Protein AF-A0A7X5SAZ3-F1 (afdb_monomer_lite)

Secondary structure (DSSP, 8-state):
--HHHHHHHHHHSPPPPHHHHHHHHHHHHHHHH-EEB-HHHHHHHHHHHHHHHHHHHHHHHHHTTTS---TT-HHHHHHHHHHTT---S---HHHHHHHHT-TTS-HHHHHHHHHHHHHTT---HHHHHHHH-BTTEE-S--BTT-STTS--B---GGG--GGGPPPPPTT--HHHHHHHHHHHHHT-HHHHT-TTT--HHHHHHHHGGGGB---STT--------TTHHHHHHHHHHT-HHHHHHHHTT--HHHHHHHHHHT--GGG--HHHHHHHHHHHHHHTTT--HHHHHHHHHHTTPPPPHHHHHHHHHHHHHH-HHHHHHHHTT-

Structure (mmCIF, N/CA/C/O backbone):
data_AF-A0A7X5SAZ3-F1
#
_entry.id   AF-A0A7X5SAZ3-F1
#
loop_
_atom_site.group_PDB
_atom_site.id
_atom_site.type_symbol
_atom_site.label_atom_id
_atom_site.label_alt_id
_atom_site.label_comp_id
_atom_site.label_asym_id
_atom_site.label_entity_id
_atom_site.label_seq_id
_atom_site.pdbx_PDB_ins_code
_atom_site.Cartn_x
_atom_site.Cartn_y
_atom_site.Cartn_z
_atom_site.occupancy
_atom_site.B_iso_or_equiv
_atom_site.auth_seq_id
_atom_site.auth_comp_id
_atom_site.auth_asym_id
_atom_site.auth_atom_id
_atom_site.pdbx_PDB_model_num
ATOM 1 N N . LEU A 1 1 ? -24.878 5.738 -31.707 1.00 66.31 1 LEU A N 1
ATOM 2 C CA . LEU A 1 1 ? -23.530 5.978 -32.263 1.00 66.31 1 LEU A CA 1
ATOM 3 C C . LEU A 1 1 ? -23.671 5.958 -33.772 1.00 66.31 1 LEU A C 1
ATOM 5 O O . LEU A 1 1 ? -24.221 4.996 -34.291 1.00 66.31 1 LEU A O 1
ATOM 9 N N . ASP A 1 2 ? -23.313 7.055 -34.430 1.00 89.56 2 ASP A N 1
ATOM 10 C CA . ASP A 1 2 ? -23.405 7.207 -35.883 1.00 89.56 2 ASP A CA 1
ATOM 11 C C . ASP A 1 2 ? -22.317 6.353 -36.560 1.00 89.56 2 ASP A C 1
ATOM 13 O O . ASP A 1 2 ? -21.147 6.410 -36.175 1.00 89.56 2 ASP A O 1
ATOM 17 N N . THR A 1 3 ? -22.714 5.512 -37.516 1.00 89.75 3 THR A N 1
ATOM 18 C CA . THR A 1 3 ? -21.804 4.566 -38.182 1.00 89.75 3 THR A CA 1
ATOM 19 C C . THR A 1 3 ? -20.789 5.299 -39.056 1.00 89.75 3 THR A C 1
ATOM 21 O O . THR A 1 3 ? -19.621 4.908 -39.082 1.00 89.75 3 THR A O 1
ATOM 24 N N . ASP A 1 4 ? -21.190 6.405 -39.685 1.00 91.38 4 ASP A N 1
ATOM 25 C CA . ASP A 1 4 ? -20.306 7.202 -40.536 1.00 91.38 4 ASP A CA 1
ATOM 26 C C . ASP A 1 4 ? -19.210 7.872 -39.697 1.00 91.38 4 ASP A C 1
ATOM 28 O O . ASP A 1 4 ? -18.040 7.901 -40.085 1.00 91.38 4 ASP A O 1
ATOM 32 N N . VAL A 1 5 ? -19.560 8.310 -38.481 1.00 90.31 5 VAL A N 1
ATOM 33 C CA . VAL A 1 5 ? -18.604 8.856 -37.505 1.00 90.31 5 VAL A CA 1
ATOM 34 C C . VAL A 1 5 ? -17.599 7.794 -37.051 1.00 90.31 5 VAL A C 1
ATOM 36 O O . VAL A 1 5 ? -16.412 8.093 -36.944 1.00 90.31 5 VAL A O 1
ATOM 39 N N . MET A 1 6 ? -18.030 6.550 -36.821 1.00 88.94 6 MET A N 1
ATOM 40 C CA . MET A 1 6 ? -17.127 5.457 -36.427 1.00 88.94 6 MET A CA 1
ATOM 41 C C . MET A 1 6 ? -16.135 5.085 -37.538 1.00 88.94 6 MET A C 1
ATOM 43 O O . MET A 1 6 ? -14.962 4.847 -37.252 1.00 88.94 6 MET A O 1
ATOM 47 N N . ILE A 1 7 ? -16.580 5.066 -38.799 1.00 88.38 7 ILE A N 1
ATOM 48 C CA . ILE A 1 7 ? -15.716 4.798 -39.961 1.00 88.38 7 ILE A CA 1
ATOM 49 C C . ILE A 1 7 ? -14.705 5.935 -40.153 1.00 88.38 7 ILE A C 1
ATOM 51 O O . ILE A 1 7 ? -13.517 5.676 -40.353 1.00 88.38 7 ILE A O 1
ATOM 55 N N . ALA A 1 8 ? -15.157 7.188 -40.051 1.00 89.44 8 ALA A N 1
ATOM 56 C CA . ALA A 1 8 ? -14.282 8.353 -40.139 1.00 89.44 8 ALA A CA 1
ATOM 57 C C . ALA A 1 8 ?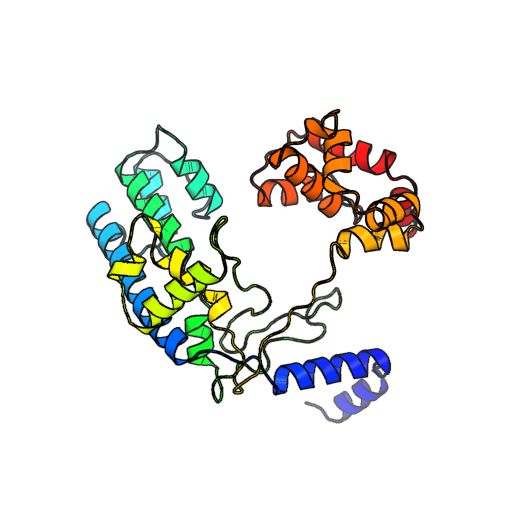 -13.236 8.369 -39.011 1.00 89.44 8 ALA A C 1
ATOM 59 O O . ALA A 1 8 ? -12.063 8.631 -39.271 1.00 89.44 8 ALA A O 1
ATOM 60 N N . LEU A 1 9 ? -13.637 8.031 -37.779 1.00 86.81 9 LEU A N 1
ATOM 61 C CA . LEU A 1 9 ? -12.724 7.887 -36.642 1.00 86.81 9 LEU A CA 1
ATOM 62 C C . LEU A 1 9 ? -11.689 6.788 -36.886 1.00 86.81 9 LEU A C 1
ATOM 64 O O . LEU A 1 9 ? -10.504 7.048 -36.718 1.00 86.81 9 LEU A O 1
ATOM 68 N N . TRP A 1 10 ? -12.108 5.601 -37.333 1.00 85.62 10 TRP A N 1
ATOM 69 C CA . TRP A 1 10 ? -11.187 4.505 -37.653 1.00 85.62 10 TRP A CA 1
ATOM 70 C C . TRP A 1 10 ? -10.137 4.922 -38.691 1.00 85.62 10 TRP A C 1
ATOM 72 O O . TRP A 1 10 ? -8.947 4.675 -38.506 1.00 85.62 10 TRP A O 1
ATOM 82 N N . GLY A 1 11 ? -10.562 5.612 -39.753 1.00 87.69 11 GLY A N 1
ATOM 83 C CA . GLY A 1 11 ? -9.652 6.145 -40.770 1.00 87.69 11 GLY A CA 1
ATOM 84 C C . GLY A 1 11 ? -8.706 7.242 -40.262 1.00 87.69 11 GLY A C 1
ATOM 85 O O . GLY A 1 11 ? -7.640 7.436 -40.843 1.00 87.69 11 GLY A O 1
ATOM 86 N N . ALA A 1 12 ? -9.075 7.953 -39.192 1.00 88.25 12 ALA A N 1
ATOM 87 C CA . ALA A 1 12 ? -8.274 9.017 -38.584 1.00 88.25 12 ALA A CA 1
ATOM 88 C C . ALA A 1 12 ? -7.339 8.518 -37.465 1.00 88.25 12 ALA A C 1
ATOM 90 O O . ALA A 1 12 ? -6.405 9.226 -37.082 1.00 88.25 12 ALA A O 1
ATOM 91 N N . THR A 1 13 ? -7.572 7.318 -36.927 1.00 87.44 13 THR A N 1
ATOM 92 C CA . THR A 1 13 ? -6.728 6.715 -35.888 1.00 87.44 13 THR A CA 1
ATOM 93 C C . THR A 1 13 ? -5.497 6.037 -36.484 1.00 87.44 13 THR A C 1
ATOM 95 O O . THR A 1 13 ? -5.591 5.295 -37.458 1.00 87.44 13 THR A O 1
ATOM 98 N N . GLN A 1 14 ? -4.330 6.258 -35.874 1.00 84.88 14 GLN A N 1
ATOM 99 C CA . GLN A 1 14 ? -3.131 5.481 -36.186 1.00 84.88 14 GLN A CA 1
ATOM 100 C C . GLN A 1 14 ? -3.267 4.063 -35.612 1.00 84.88 14 GLN A C 1
ATOM 102 O O . GLN A 1 14 ? -3.725 3.922 -34.472 1.00 84.88 14 GLN A O 1
ATOM 107 N N . PRO A 1 15 ? -2.872 3.014 -36.357 1.00 84.44 15 PRO A N 1
ATOM 108 C CA . PRO A 1 15 ? -2.821 1.671 -35.803 1.00 84.44 15 PRO A CA 1
ATOM 109 C C . PRO A 1 15 ? -1.850 1.643 -34.622 1.00 84.44 15 PRO A C 1
ATOM 111 O O . PRO A 1 15 ? -0.793 2.277 -34.646 1.00 84.44 15 PRO A O 1
ATOM 114 N N . MET A 1 16 ? -2.212 0.891 -33.585 1.00 87.25 16 MET A N 1
ATOM 115 C CA . MET A 1 16 ? -1.327 0.670 -32.451 1.00 87.25 16 MET A CA 1
ATOM 116 C C . MET A 1 16 ? -0.032 0.001 -32.948 1.00 87.25 16 MET A C 1
ATOM 118 O O . MET A 1 16 ? -0.122 -0.971 -33.706 1.00 87.25 16 MET A O 1
ATOM 122 N N . PRO A 1 17 ? 1.163 0.487 -32.552 1.00 93.12 17 PRO A N 1
ATOM 123 C CA . PRO A 1 17 ? 2.416 -0.177 -32.890 1.00 93.12 17 PRO A CA 1
ATOM 124 C C . PRO A 1 17 ? 2.373 -1.656 -32.496 1.00 93.12 17 PRO A C 1
ATOM 126 O O . PRO A 1 17 ? 1.825 -1.998 -31.450 1.00 93.12 17 PRO A O 1
ATOM 129 N N . GLU A 1 18 ? 2.973 -2.537 -33.297 1.00 94.62 18 GLU A N 1
ATOM 130 C CA . GLU A 1 18 ? 2.898 -3.993 -33.083 1.00 94.62 18 GLU A CA 1
ATOM 131 C C . GLU A 1 18 ? 3.326 -4.409 -31.663 1.00 94.62 18 GLU A C 1
ATOM 133 O O . GLU A 1 18 ? 2.711 -5.271 -31.036 1.00 94.62 18 GLU A O 1
ATOM 138 N N . GLN A 1 19 ? 4.350 -3.745 -31.123 1.00 94.25 19 GLN A N 1
ATOM 139 C CA . GLN A 1 19 ? 4.820 -3.967 -29.759 1.00 94.25 19 GLN A CA 1
ATOM 140 C C . GLN A 1 19 ? 3.769 -3.595 -28.702 1.00 94.25 19 GLN A C 1
ATOM 142 O O . GLN A 1 19 ? 3.505 -4.387 -27.799 1.00 94.25 19 GLN A O 1
ATOM 147 N N . GLU A 1 20 ? 3.143 -2.426 -28.836 1.00 92.69 20 GLU A N 1
ATOM 148 C CA . GLU A 1 20 ? 2.082 -1.963 -27.934 1.00 92.69 20 GLU A CA 1
ATOM 149 C C . GLU A 1 20 ? 0.855 -2.876 -28.015 1.00 92.69 20 GLU A C 1
ATOM 151 O O . GLU A 1 20 ? 0.297 -3.276 -26.993 1.00 92.69 20 GLU A O 1
ATOM 156 N N . GLN A 1 21 ? 0.498 -3.310 -29.227 1.00 93.19 21 GLN A N 1
ATOM 157 C CA . GLN A 1 21 ? -0.585 -4.261 -29.452 1.00 93.19 21 GLN A CA 1
ATOM 158 C C . GLN A 1 21 ? -0.321 -5.586 -28.723 1.00 93.19 21 GLN A C 1
ATOM 160 O O . GLN A 1 21 ? -1.234 -6.156 -28.120 1.00 93.19 21 GLN A O 1
ATOM 165 N N . ARG A 1 22 ? 0.929 -6.064 -28.735 1.00 95.06 22 ARG A N 1
ATOM 166 C CA . ARG A 1 22 ? 1.339 -7.276 -28.018 1.00 95.06 22 ARG A CA 1
ATOM 167 C C . ARG A 1 22 ? 1.266 -7.104 -26.500 1.00 95.06 22 ARG A C 1
ATOM 169 O O . ARG A 1 22 ? 0.841 -8.032 -25.815 1.00 95.06 22 ARG A O 1
ATOM 176 N N . TYR A 1 23 ? 1.665 -5.952 -25.963 1.00 94.00 23 TYR A N 1
ATOM 177 C CA . TYR A 1 23 ? 1.557 -5.677 -24.526 1.00 94.00 23 TYR A CA 1
ATOM 178 C C . TYR A 1 23 ? 0.108 -5.600 -24.063 1.00 94.00 23 TYR A C 1
ATOM 180 O O . TYR A 1 23 ? -0.240 -6.207 -23.050 1.00 94.00 23 TYR A O 1
ATOM 188 N N . TRP A 1 24 ? -0.750 -4.945 -24.841 1.00 92.56 24 TRP A N 1
ATOM 189 C CA . TRP A 1 24 ? -2.182 -4.913 -24.575 1.00 92.56 24 TRP A CA 1
ATOM 190 C C . TRP A 1 24 ? -2.809 -6.320 -24.605 1.00 92.56 24 TRP A C 1
ATOM 192 O O . TRP A 1 24 ? -3.564 -6.683 -23.703 1.00 92.56 24 TRP A O 1
ATOM 202 N N . GLN A 1 25 ? -2.454 -7.157 -25.589 1.00 94.81 25 GLN A N 1
ATOM 203 C CA . GLN A 1 25 ? -2.910 -8.555 -25.654 1.00 94.81 25 GLN A CA 1
ATOM 204 C C . GLN A 1 25 ? -2.441 -9.379 -24.448 1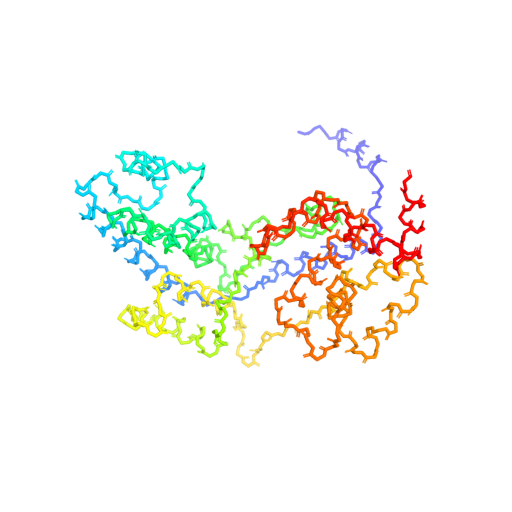.00 94.81 25 GLN A C 1
ATOM 206 O O . GLN A 1 25 ? -3.211 -10.179 -23.916 1.00 94.81 25 GLN A O 1
ATOM 211 N N . LEU A 1 26 ? -1.199 -9.176 -23.999 1.00 94.81 26 LEU A N 1
ATOM 212 C CA . LEU A 1 26 ? -0.658 -9.850 -22.820 1.00 94.81 26 LEU A CA 1
ATOM 213 C C . LEU A 1 26 ? -1.389 -9.427 -21.538 1.00 94.81 26 LEU A C 1
ATOM 215 O O . LEU A 1 26 ? -1.714 -10.285 -20.719 1.00 94.81 26 LEU A O 1
ATOM 219 N N . ASP A 1 27 ? -1.677 -8.133 -21.363 1.00 92.50 27 ASP A N 1
ATOM 220 C CA . ASP A 1 27 ? -2.492 -7.650 -20.241 1.00 92.50 27 ASP A CA 1
ATOM 221 C C . ASP A 1 27 ? -3.882 -8.303 -20.260 1.00 92.50 27 ASP A C 1
ATOM 223 O O . ASP A 1 27 ? -4.327 -8.812 -19.230 1.00 92.50 27 ASP A O 1
ATOM 227 N N . LEU A 1 28 ? -4.525 -8.400 -21.430 1.00 92.75 28 LEU A N 1
ATOM 228 C CA . LEU A 1 28 ? -5.814 -9.079 -21.575 1.00 92.75 28 LEU A CA 1
ATOM 229 C C . LEU A 1 28 ? -5.735 -10.569 -21.210 1.00 92.75 28 LEU A C 1
ATOM 231 O O . LEU A 1 28 ? -6.619 -11.069 -20.510 1.00 92.75 28 LEU A O 1
ATOM 235 N N . GLU A 1 29 ? -4.691 -11.283 -21.636 1.00 95.69 29 GLU A N 1
ATOM 236 C CA . GLU A 1 29 ? -4.474 -12.690 -21.274 1.00 95.69 29 GLU A CA 1
ATOM 237 C C . GLU A 1 29 ? -4.296 -12.853 -19.756 1.00 95.69 29 GLU A C 1
ATOM 239 O O . GLU A 1 29 ? -4.948 -13.698 -19.134 1.00 95.69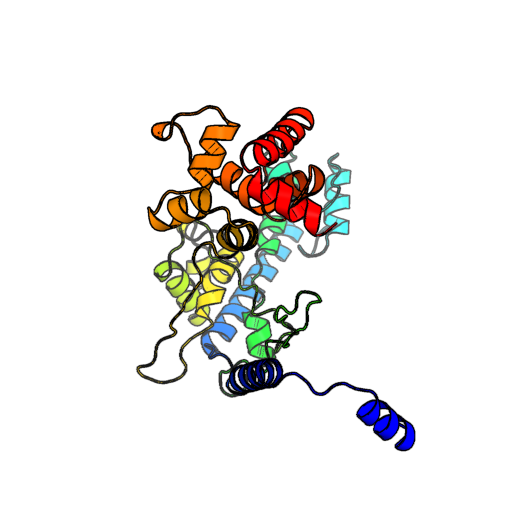 29 GLU A O 1
ATOM 244 N N . ILE A 1 30 ? -3.460 -12.013 -19.137 1.00 92.31 30 ILE A N 1
ATOM 245 C CA . ILE A 1 30 ? -3.221 -12.009 -17.688 1.00 92.31 30 ILE A CA 1
ATOM 246 C C . ILE A 1 30 ? -4.523 -11.734 -16.933 1.00 92.31 30 ILE A C 1
ATOM 248 O O . ILE A 1 30 ? -4.847 -12.453 -15.983 1.00 92.31 30 ILE A O 1
ATOM 252 N N . ASN A 1 31 ? -5.279 -10.730 -17.369 1.00 91.88 31 ASN A N 1
ATOM 253 C CA . ASN A 1 31 ? -6.537 -10.328 -16.756 1.00 91.88 31 ASN A CA 1
ATOM 254 C C . ASN A 1 31 ? -7.625 -11.387 -16.891 1.00 91.88 31 ASN A C 1
ATOM 256 O O . ASN A 1 31 ? -8.319 -11.662 -15.915 1.00 91.88 31 ASN A O 1
ATOM 260 N N . THR A 1 32 ? -7.754 -11.996 -18.068 1.00 92.62 32 THR A N 1
ATOM 261 C CA . THR A 1 32 ? -8.731 -13.065 -18.322 1.00 92.62 32 THR A CA 1
ATOM 262 C C . THR A 1 32 ? -8.381 -14.315 -17.525 1.00 92.62 32 THR A C 1
ATOM 264 O O . THR A 1 32 ? -9.256 -14.986 -16.986 1.00 92.62 32 THR A O 1
ATOM 267 N N . ARG A 1 33 ? -7.084 -14.625 -17.395 1.00 92.81 33 ARG A N 1
ATOM 268 C CA . ARG A 1 33 ? -6.622 -15.701 -16.519 1.00 92.81 33 ARG A CA 1
ATOM 269 C C . ARG A 1 33 ? -6.959 -15.390 -15.063 1.00 92.81 33 ARG A C 1
ATOM 271 O O . ARG A 1 33 ? -7.372 -16.299 -14.354 1.00 92.81 33 ARG A O 1
ATOM 278 N N . GLY A 1 34 ? -6.746 -14.163 -14.607 1.00 91.56 34 GLY A N 1
ATOM 279 C CA . GLY A 1 34 ? -7.014 -13.750 -13.235 1.00 91.56 34 GLY A CA 1
ATOM 280 C C . GLY A 1 34 ? -6.052 -14.325 -12.190 1.00 91.56 34 GLY A C 1
ATOM 281 O O . GLY A 1 34 ? -5.289 -15.275 -12.422 1.00 91.56 34 GLY A O 1
ATOM 282 N N . LEU A 1 35 ? -6.087 -13.721 -11.005 1.00 91.81 35 LEU A N 1
ATOM 283 C CA . LEU A 1 35 ? -5.261 -14.080 -9.855 1.00 91.81 35 LEU A CA 1
ATOM 284 C C . LEU A 1 35 ? -6.042 -14.991 -8.905 1.00 91.81 35 LEU A C 1
ATOM 286 O O . LEU A 1 35 ? -7.188 -14.699 -8.578 1.00 91.81 35 LEU A O 1
ATOM 290 N N . GLY A 1 36 ? -5.432 -16.097 -8.479 1.00 94.69 36 GLY A N 1
ATOM 291 C CA . GLY A 1 36 ? -6.056 -17.035 -7.546 1.00 94.69 36 GLY A CA 1
ATOM 292 C C . GLY A 1 36 ? -6.210 -16.454 -6.142 1.00 94.69 36 GLY A C 1
ATOM 293 O O . GLY A 1 36 ? -5.352 -15.688 -5.695 1.00 94.69 36 GLY A O 1
ATOM 294 N N . VAL A 1 37 ? -7.300 -16.811 -5.465 1.00 95.00 37 VAL A N 1
ATOM 295 C CA . VAL A 1 37 ? -7.638 -16.324 -4.123 1.00 95.00 37 VAL A CA 1
ATOM 296 C C . VAL A 1 37 ? -8.205 -17.428 -3.233 1.00 95.00 37 VAL A C 1
ATOM 298 O O . VAL A 1 37 ? -8.933 -18.300 -3.706 1.00 95.00 37 VAL A O 1
ATOM 301 N N . ASP A 1 38 ? -7.904 -17.367 -1.935 1.00 95.62 38 ASP A N 1
ATOM 302 C CA . ASP A 1 38 ? -8.520 -18.221 -0.916 1.00 95.62 38 ASP A CA 1
ATOM 303 C C . ASP A 1 38 ? -9.856 -17.607 -0.470 1.00 95.62 38 ASP A C 1
ATOM 305 O O . ASP A 1 38 ? -9.912 -16.683 0.346 1.00 95.62 38 ASP A O 1
ATOM 309 N N . VAL A 1 39 ? -10.947 -18.104 -1.057 1.00 95.94 39 VAL A N 1
ATOM 310 C CA . VAL A 1 39 ? -12.311 -17.617 -0.796 1.00 95.94 39 VAL A CA 1
ATOM 311 C C . VAL A 1 39 ? -12.759 -17.932 0.632 1.00 95.94 39 VAL A C 1
ATOM 313 O O . VAL A 1 39 ? -13.413 -17.106 1.262 1.00 95.94 39 VAL A O 1
ATOM 316 N N . GLU A 1 40 ? -12.386 -19.093 1.166 1.00 95.75 40 GLU A N 1
ATOM 317 C CA . GLU A 1 40 ? -12.770 -19.511 2.517 1.00 95.75 40 GLU A CA 1
ATOM 318 C C . GLU A 1 40 ? -12.081 -18.631 3.569 1.00 95.75 40 GLU A C 1
ATOM 320 O O . GLU A 1 40 ? -12.716 -18.148 4.510 1.00 95.75 40 GLU A O 1
ATOM 325 N N . ALA A 1 41 ? -10.791 -18.348 3.373 1.00 96.88 41 ALA A N 1
ATOM 326 C CA . ALA A 1 41 ? -10.064 -17.412 4.219 1.00 96.88 41 ALA A CA 1
ATOM 327 C C . ALA A 1 41 ? -10.593 -15.975 4.074 1.00 96.88 41 ALA A C 1
ATOM 329 O O . ALA A 1 41 ? -10.657 -15.250 5.066 1.00 96.88 41 ALA A O 1
ATOM 330 N N . ALA A 1 42 ? -11.024 -15.559 2.875 1.00 97.38 42 ALA A N 1
ATOM 331 C CA . ALA A 1 42 ? -11.661 -14.256 2.675 1.00 97.38 42 ALA A CA 1
ATOM 332 C C . ALA A 1 42 ? -12.988 -14.130 3.445 1.00 97.38 42 ALA A C 1
ATOM 334 O O . ALA A 1 42 ? -13.252 -13.072 4.014 1.00 97.38 42 ALA A O 1
ATOM 335 N N . GLN A 1 43 ? -13.796 -15.194 3.507 1.00 98.25 43 GLN A N 1
ATOM 336 C CA . GLN A 1 43 ? -15.033 -15.230 4.300 1.00 98.25 43 GLN A CA 1
ATOM 337 C C . GLN A 1 43 ? -14.735 -15.096 5.795 1.00 98.25 43 GLN A C 1
ATOM 339 O O . GLN A 1 43 ? -15.264 -14.197 6.443 1.00 98.25 43 GLN A O 1
ATOM 344 N N . GLY A 1 44 ? -13.822 -15.919 6.322 1.00 98.25 44 GLY A N 1
ATOM 345 C CA . GLY A 1 44 ? -13.414 -15.833 7.727 1.00 98.25 44 GLY A CA 1
ATOM 346 C C . GLY A 1 44 ? -12.816 -14.467 8.084 1.00 98.25 44 GLY A C 1
ATOM 347 O O . GLY A 1 44 ? -13.163 -13.876 9.103 1.00 98.25 44 GLY A O 1
ATOM 348 N N . MET A 1 45 ? -11.984 -13.900 7.204 1.00 98.12 45 MET A N 1
ATOM 349 C CA . MET A 1 45 ? -11.447 -12.548 7.379 1.00 98.12 45 MET A CA 1
ATOM 350 C C . MET A 1 45 ? -12.540 -11.476 7.373 1.00 98.12 45 MET A C 1
ATOM 352 O O . MET A 1 45 ? -12.411 -10.510 8.118 1.00 98.12 45 MET A O 1
ATOM 356 N N . GLN A 1 46 ? -13.590 -11.615 6.558 1.00 98.06 46 GLN A N 1
ATOM 357 C CA . GLN A 1 46 ? -14.708 -10.671 6.545 1.00 98.06 46 GLN A CA 1
ATOM 358 C C . GLN A 1 46 ? -15.505 -10.733 7.856 1.00 98.06 46 GLN A C 1
ATOM 360 O O . GLN A 1 46 ? -15.755 -9.691 8.448 1.00 98.06 46 GLN A O 1
ATOM 365 N N . GLU A 1 47 ? -15.805 -11.927 8.368 1.00 98.25 47 GLU A N 1
ATOM 366 C CA . GLU A 1 47 ? -16.503 -12.091 9.653 1.00 98.25 47 GLU A CA 1
ATOM 367 C C . GLU A 1 47 ? -15.703 -11.493 10.826 1.00 98.25 47 GLU A C 1
ATOM 369 O O . GLU A 1 47 ? -16.246 -10.764 11.653 1.00 98.25 47 GLU A O 1
ATOM 374 N N . MET A 1 48 ? -14.389 -11.745 10.882 1.00 97.81 48 MET A N 1
ATOM 375 C CA . MET A 1 48 ? -13.521 -11.171 11.924 1.00 97.81 48 MET A CA 1
ATOM 376 C C . MET A 1 48 ? -13.336 -9.660 11.770 1.00 97.81 48 MET A C 1
ATOM 378 O O . MET A 1 48 ? -13.170 -8.948 12.759 1.00 97.81 48 MET A O 1
ATOM 382 N N . PHE A 1 49 ? -13.356 -9.162 10.533 1.00 97.25 49 PHE A N 1
ATOM 383 C CA . PHE A 1 49 ? -13.334 -7.735 10.242 1.00 97.25 49 PHE A CA 1
ATOM 384 C C . PHE A 1 49 ? -14.587 -7.034 10.770 1.00 97.25 49 PHE A C 1
ATOM 386 O O . PHE A 1 49 ? -14.456 -5.966 11.373 1.00 97.25 49 PHE A O 1
ATOM 393 N N . ASP A 1 50 ? -15.764 -7.619 10.538 1.00 96.94 50 ASP A N 1
ATOM 394 C CA . ASP A 1 50 ? -17.046 -7.058 10.969 1.00 96.94 50 ASP A CA 1
ATOM 395 C C . ASP A 1 50 ? -17.115 -7.043 12.503 1.00 96.94 50 ASP A C 1
ATOM 397 O O . ASP A 1 50 ? -17.355 -5.992 13.094 1.00 96.94 50 ASP A O 1
ATOM 401 N N . LEU A 1 51 ? -16.737 -8.151 13.155 1.00 96.81 51 LEU A N 1
ATOM 402 C CA . LEU A 1 51 ? -16.660 -8.238 14.617 1.00 96.81 51 LEU A CA 1
ATOM 403 C C . LEU A 1 51 ? -15.702 -7.199 15.225 1.00 96.81 51 LEU A C 1
ATOM 405 O O . LEU A 1 51 ? -16.038 -6.538 16.206 1.00 96.81 51 LEU A O 1
ATOM 409 N N . ALA A 1 52 ? -14.511 -7.019 14.645 1.00 96.31 52 ALA A N 1
ATOM 410 C CA . ALA A 1 52 ? -13.561 -6.019 15.129 1.00 96.31 52 ALA A CA 1
ATOM 411 C C . ALA A 1 52 ? -14.097 -4.583 14.992 1.00 96.31 52 ALA A C 1
ATOM 413 O O . ALA A 1 52 ? -13.857 -3.760 15.874 1.00 96.31 52 ALA A O 1
ATOM 414 N N . HIS A 1 53 ? -14.827 -4.274 13.913 1.00 94.44 53 HIS A N 1
ATOM 415 C CA . HIS A 1 53 ? -15.466 -2.964 13.757 1.00 94.44 53 HIS A CA 1
ATOM 416 C C . HIS A 1 53 ? -16.570 -2.746 14.788 1.00 94.44 53 HIS A C 1
ATOM 418 O O . HIS A 1 53 ? -16.593 -1.693 15.420 1.00 94.44 53 HIS A O 1
ATOM 424 N N . GLU A 1 54 ? -17.437 -3.737 15.000 1.00 95.19 54 GLU A N 1
ATOM 425 C CA . GLU A 1 54 ? -18.510 -3.655 15.995 1.00 95.19 54 GLU A CA 1
ATOM 426 C C . GLU A 1 54 ? -17.965 -3.411 17.409 1.00 95.19 54 GLU A C 1
ATOM 428 O O . GLU A 1 54 ? -18.520 -2.603 18.154 1.00 95.19 54 GLU A O 1
ATOM 433 N N . LEU A 1 55 ? -16.846 -4.049 17.768 1.00 95.12 55 LEU A N 1
ATOM 434 C CA . LEU A 1 55 ? -16.182 -3.829 19.055 1.00 95.12 55 LEU A CA 1
ATOM 435 C C . LEU A 1 55 ? -15.605 -2.416 19.182 1.00 95.12 55 LEU A C 1
ATOM 437 O O . LEU A 1 55 ? -15.823 -1.765 20.201 1.00 95.12 55 LEU A O 1
ATOM 441 N N . ILE A 1 56 ? -14.924 -1.914 18.148 1.00 94.94 56 ILE A N 1
ATOM 442 C CA . ILE A 1 56 ? -14.397 -0.541 18.141 1.00 94.94 56 ILE A CA 1
ATOM 443 C C . ILE A 1 56 ? -15.531 0.480 18.281 1.00 94.94 56 ILE A C 1
ATOM 445 O O . ILE A 1 56 ? -15.419 1.433 19.052 1.00 94.94 56 ILE A O 1
ATOM 449 N N . ASP A 1 57 ? -16.621 0.287 17.545 1.00 94.69 57 ASP A N 1
ATOM 450 C CA . ASP A 1 57 ? -17.781 1.176 17.563 1.00 94.69 57 ASP A CA 1
ATOM 451 C C . ASP A 1 57 ? -18.496 1.134 18.927 1.00 94.69 57 ASP A C 1
ATOM 453 O O . ASP A 1 57 ? -18.872 2.177 19.475 1.00 94.69 57 ASP A O 1
ATOM 457 N N . PHE A 1 58 ? -18.591 -0.048 19.546 1.00 94.88 58 PHE A N 1
ATOM 458 C CA . PHE A 1 58 ? -19.075 -0.200 20.917 1.00 94.88 58 PHE A CA 1
ATOM 459 C C . PHE A 1 58 ? -18.183 0.535 21.930 1.00 94.88 58 PHE A C 1
ATOM 461 O O . PHE A 1 58 ? -18.690 1.318 22.739 1.00 94.88 58 PHE A O 1
ATOM 468 N N . GLU A 1 59 ? -16.863 0.338 21.874 1.00 94.12 59 GLU A N 1
ATOM 469 C CA . GLU A 1 59 ? -15.907 1.004 22.766 1.00 94.12 59 GLU A CA 1
ATOM 470 C C . GLU A 1 59 ? -15.933 2.529 22.596 1.00 94.12 59 GLU A C 1
ATOM 472 O O . GLU A 1 59 ? -15.920 3.259 23.589 1.00 94.12 59 GLU A O 1
ATOM 477 N N . LEU A 1 60 ? -16.069 3.027 21.362 1.00 93.94 60 LEU A N 1
ATOM 478 C CA . LEU A 1 60 ? -16.250 4.454 21.078 1.00 93.94 60 LEU A CA 1
ATOM 479 C C . LEU A 1 60 ? -17.530 5.003 21.707 1.00 93.94 60 LEU A C 1
ATOM 481 O O . LEU A 1 60 ? -17.505 6.067 22.336 1.00 93.94 60 LEU A O 1
ATOM 485 N N . SER A 1 61 ? -18.641 4.281 21.570 1.00 93.75 61 SER A N 1
ATOM 486 C CA . SER A 1 61 ? -19.913 4.668 22.178 1.00 93.75 61 SER A CA 1
ATOM 487 C C . SER A 1 61 ? -19.804 4.727 23.700 1.00 93.75 61 SER A C 1
ATOM 489 O O . SER A 1 61 ? -20.264 5.692 24.311 1.00 93.75 61 SER A O 1
ATOM 491 N N . VAL A 1 62 ? -19.141 3.755 24.330 1.00 92.56 62 VAL A N 1
ATOM 492 C CA . VAL A 1 62 ? -18.920 3.752 25.784 1.00 92.56 62 VAL A CA 1
ATOM 493 C C . VAL A 1 62 ? -18.014 4.910 26.213 1.00 92.56 62 VAL A C 1
ATOM 495 O O . VAL A 1 62 ? -18.388 5.672 27.104 1.00 92.56 62 VAL A O 1
ATOM 498 N N . ALA A 1 63 ? -16.867 5.098 25.553 1.00 88.81 63 ALA A N 1
ATOM 499 C CA . ALA A 1 63 ? -15.889 6.138 25.887 1.00 88.81 63 ALA A CA 1
ATOM 500 C C . ALA A 1 63 ? -16.442 7.566 25.735 1.00 88.81 63 ALA A C 1
ATOM 502 O O . ALA A 1 63 ? -15.938 8.510 26.343 1.00 88.81 63 ALA A O 1
ATOM 503 N N . THR A 1 64 ? -17.486 7.737 24.920 1.00 91.12 64 THR A N 1
ATOM 504 C CA . THR A 1 64 ? -18.041 9.051 24.571 1.00 91.12 64 THR A CA 1
ATOM 505 C C . THR A 1 64 ? -19.467 9.258 25.073 1.00 91.12 64 THR A C 1
ATOM 507 O O . THR A 1 64 ? -20.107 10.249 24.711 1.00 91.12 64 THR A O 1
ATOM 510 N N . SER A 1 65 ? -19.980 8.344 25.904 1.00 89.50 65 SER A N 1
ATOM 511 C CA . SER A 1 65 ? -21.365 8.348 26.394 1.00 89.50 65 SER A CA 1
ATOM 512 C C . SER A 1 65 ? -22.398 8.458 25.260 1.00 89.50 65 SER A C 1
ATOM 514 O O . SER A 1 65 ? -23.371 9.205 25.360 1.00 89.50 65 SER A O 1
ATOM 516 N N . GLY A 1 66 ? -22.156 7.749 24.155 1.00 87.88 66 GLY A N 1
ATOM 517 C CA . GLY A 1 66 ? -23.026 7.680 22.979 1.00 87.88 66 GLY A CA 1
ATOM 518 C C . GLY A 1 66 ? -22.915 8.861 22.010 1.00 87.88 66 GLY A C 1
ATOM 519 O O . GLY A 1 66 ? -23.698 8.940 21.064 1.00 87.88 66 GLY A O 1
ATOM 520 N N . LYS A 1 67 ? -21.969 9.792 22.208 1.00 87.62 67 LYS A N 1
ATOM 521 C CA . LYS A 1 67 ? -21.753 10.908 21.266 1.00 87.62 67 LYS A CA 1
ATOM 522 C C . LYS A 1 67 ? -21.164 10.442 19.930 1.00 87.62 67 LYS A C 1
ATOM 524 O O . LYS A 1 67 ? -21.482 11.023 18.890 1.00 87.62 67 LYS A O 1
ATOM 529 N N . LEU A 1 68 ? -20.312 9.418 19.962 1.00 89.25 68 LEU A N 1
ATOM 530 C CA . LEU A 1 68 ? -19.721 8.774 18.791 1.00 89.25 68 LEU A CA 1
ATOM 531 C C . LEU A 1 68 ? -20.217 7.339 18.714 1.00 89.25 68 LEU A C 1
ATOM 533 O O . LEU A 1 68 ? -20.041 6.586 19.663 1.00 89.25 68 LEU A O 1
ATOM 537 N N . LEU A 1 69 ? -20.835 6.981 17.591 1.00 87.06 69 LEU A N 1
ATOM 538 C CA . LEU A 1 69 ? -21.363 5.632 17.382 1.00 87.06 69 LEU A CA 1
ATOM 539 C C . LEU A 1 69 ? -20.480 4.808 16.461 1.00 87.06 69 LEU A C 1
ATOM 541 O O . LEU A 1 69 ? -20.536 3.589 16.532 1.00 87.06 69 LEU A O 1
ATOM 545 N N . ALA A 1 70 ? -19.692 5.459 15.602 1.00 90.38 70 ALA A N 1
ATOM 546 C CA . ALA A 1 70 ? -18.782 4.747 14.726 1.00 90.38 70 ALA A CA 1
ATOM 547 C C . ALA A 1 70 ? -17.464 5.478 14.503 1.00 90.38 70 ALA A C 1
ATOM 549 O O . ALA A 1 70 ? -17.409 6.709 14.378 1.00 90.38 70 ALA A O 1
ATOM 550 N N . ALA A 1 71 ? -16.392 4.705 14.336 1.00 88.62 71 ALA A N 1
ATOM 551 C CA . ALA A 1 71 ? -15.075 5.248 14.025 1.00 88.62 71 ALA A CA 1
ATOM 552 C C . ALA A 1 71 ? -15.070 6.026 12.702 1.00 88.62 71 ALA A C 1
ATOM 554 O O . ALA A 1 71 ? -14.223 6.896 12.508 1.00 88.62 71 ALA A O 1
ATOM 555 N N . SER A 1 72 ? -15.994 5.748 11.776 1.00 88.50 72 SER A N 1
ATOM 556 C CA . SER A 1 72 ? -16.125 6.443 10.489 1.00 88.50 72 SER A CA 1
ATOM 557 C C . SER A 1 72 ? -16.648 7.881 10.590 1.00 88.50 72 SER A C 1
ATOM 559 O O . SER A 1 72 ? -16.546 8.626 9.614 1.00 88.50 72 SER A O 1
ATOM 561 N N . GLU A 1 73 ? -17.175 8.308 11.740 1.00 89.94 73 GLU A N 1
ATOM 562 C CA . GLU A 1 73 ? -17.802 9.622 11.936 1.00 89.94 73 GLU A CA 1
ATOM 563 C C . GLU A 1 73 ? -16.773 10.750 12.148 1.00 89.94 73 GLU A C 1
ATOM 565 O O . GLU A 1 73 ? -16.763 11.444 13.164 1.00 89.94 73 GLU A O 1
ATOM 570 N N . VAL A 1 74 ? -15.904 10.967 11.155 1.00 89.00 74 VAL A N 1
ATOM 571 C CA . VAL A 1 74 ? -14.765 11.905 11.214 1.00 89.00 74 VAL A CA 1
ATOM 572 C C . VAL A 1 74 ? -15.145 13.292 11.733 1.00 89.00 74 VAL A C 1
ATOM 574 O O . VAL A 1 74 ? -14.443 13.842 12.576 1.00 89.00 74 VAL A O 1
ATOM 577 N N . GLN A 1 75 ? -16.252 13.862 11.253 1.00 90.12 75 GLN A N 1
ATOM 578 C CA . GLN A 1 75 ? -16.672 15.205 11.663 1.00 90.12 75 GLN A CA 1
ATOM 579 C C . GLN A 1 75 ? -17.077 15.264 13.138 1.00 90.12 75 GLN A C 1
ATOM 581 O O . GLN A 1 75 ? -16.761 16.235 13.820 1.00 90.12 75 GLN A O 1
ATOM 586 N N . LYS A 1 76 ? -17.716 14.209 13.656 1.00 92.00 76 LYS A N 1
ATOM 587 C CA . LYS A 1 76 ? -18.062 14.135 15.077 1.00 92.00 76 LYS A CA 1
ATOM 588 C C . LYS A 1 76 ? -16.817 13.944 15.941 1.00 92.00 76 LYS A C 1
ATOM 590 O O . LYS A 1 76 ? -16.741 14.537 17.008 1.00 92.00 76 LYS A O 1
ATOM 595 N N . ILE A 1 77 ? -15.829 13.178 15.471 1.00 91.62 77 ILE A N 1
ATOM 596 C CA . ILE A 1 77 ? -14.537 13.034 16.163 1.00 91.62 77 ILE A CA 1
ATOM 597 C C . ILE A 1 77 ? -13.834 14.393 16.252 1.00 91.62 77 ILE A C 1
ATOM 599 O O . ILE A 1 77 ? -13.360 14.764 17.322 1.00 91.62 77 ILE A O 1
ATOM 603 N N . LYS A 1 78 ? -13.821 15.170 15.160 1.00 91.69 78 LYS A N 1
ATOM 604 C CA . LYS A 1 78 ? -13.274 16.536 15.159 1.00 91.69 78 LYS A CA 1
ATOM 605 C C . LYS A 1 78 ? -14.016 17.453 16.136 1.00 91.69 78 LYS A C 1
ATOM 607 O O . LYS A 1 78 ? -13.370 18.178 16.882 1.00 91.69 78 LYS A O 1
ATOM 612 N N . ALA A 1 79 ? -15.348 17.398 16.162 1.00 92.06 79 ALA A N 1
ATOM 613 C CA . ALA A 1 79 ? -16.150 18.174 17.108 1.00 92.06 79 ALA A CA 1
ATOM 614 C C . ALA A 1 79 ? -15.862 17.777 18.568 1.00 92.06 79 ALA A C 1
ATOM 616 O O . ALA A 1 79 ? -15.656 18.642 19.410 1.00 92.06 79 ALA A O 1
ATOM 617 N N . PHE A 1 80 ? -15.758 16.476 18.853 1.00 91.50 80 PHE A N 1
ATOM 618 C CA . PHE A 1 80 ? -15.408 15.966 20.180 1.00 91.50 80 PHE A CA 1
ATOM 619 C C . PHE A 1 80 ? -14.003 16.400 20.624 1.00 91.50 80 PHE A C 1
ATOM 621 O O . PHE A 1 80 ? -13.798 16.735 21.788 1.00 91.50 80 PHE A O 1
ATOM 628 N N . ALA A 1 81 ? -13.035 16.429 19.704 1.00 91.81 81 ALA A N 1
ATOM 629 C CA . ALA A 1 81 ? -11.702 16.954 19.981 1.00 91.81 81 ALA A CA 1
ATOM 630 C C . ALA A 1 81 ? -11.735 18.462 20.286 1.00 91.81 81 ALA A C 1
ATOM 632 O O . ALA A 1 81 ? -11.124 18.900 21.263 1.00 91.81 81 ALA A O 1
ATOM 633 N N . ALA A 1 82 ? -12.501 19.237 19.509 1.00 92.25 82 ALA A N 1
ATOM 634 C CA . ALA A 1 82 ? -12.662 20.676 19.707 1.00 92.25 82 ALA A CA 1
ATOM 635 C C . ALA A 1 82 ? -13.317 21.012 21.059 1.00 92.25 82 ALA A C 1
ATOM 637 O O . ALA A 1 82 ? -12.832 21.898 21.761 1.00 92.25 82 ALA A O 1
ATOM 638 N N . ASP A 1 83 ? -14.336 20.250 21.479 1.00 91.94 83 ASP A N 1
ATOM 639 C CA . ASP A 1 83 ? -14.959 20.359 22.811 1.00 91.94 83 ASP A CA 1
ATOM 640 C C . ASP A 1 83 ? -13.944 20.155 23.954 1.00 91.94 83 ASP A C 1
ATOM 642 O O . ASP A 1 83 ? -14.115 20.676 25.056 1.00 91.94 83 ASP A O 1
ATOM 646 N N . LEU A 1 84 ? -12.873 19.400 23.692 1.00 90.88 84 LEU A N 1
ATOM 647 C CA . LEU A 1 84 ? -11.773 19.130 24.620 1.00 90.88 84 LEU A CA 1
ATOM 648 C C . LEU A 1 84 ? -10.560 20.055 24.401 1.00 90.88 84 LEU A C 1
ATOM 650 O O . LEU A 1 84 ? -9.478 19.798 24.935 1.00 90.88 84 LEU A O 1
ATOM 654 N N . GLY A 1 85 ? -10.730 21.133 23.631 1.00 88.88 85 GLY A N 1
ATOM 655 C CA . GLY A 1 85 ? -9.702 22.142 23.377 1.00 88.88 85 GLY A CA 1
ATOM 656 C C . GLY A 1 85 ? -8.587 21.682 22.435 1.00 88.88 85 GLY A C 1
ATOM 657 O O . GLY A 1 85 ? -7.486 22.227 22.489 1.00 88.88 85 GLY A O 1
ATOM 658 N N . GLN A 1 86 ? -8.835 20.664 21.606 1.00 87.56 86 GLN A N 1
ATOM 659 C CA . GLN A 1 86 ? -7.886 20.167 20.611 1.00 87.56 86 GLN A CA 1
ATOM 660 C C . GLN A 1 86 ? -8.435 20.378 19.203 1.00 87.56 86 GLN A C 1
ATOM 662 O O . GLN A 1 86 ? -9.360 19.693 18.771 1.00 87.56 86 GLN A O 1
ATOM 667 N N . GLU A 1 87 ? -7.835 21.307 18.464 1.00 85.94 87 GLU A N 1
ATOM 668 C CA . GLU A 1 87 ? -8.143 21.473 17.046 1.00 85.94 87 GLU A CA 1
ATOM 669 C C . GLU A 1 87 ? -7.398 20.443 16.195 1.00 85.94 87 GLU A C 1
ATOM 671 O O . GLU A 1 87 ? -6.235 20.111 16.440 1.00 85.94 87 GLU A O 1
ATOM 676 N N . MET A 1 88 ? -8.099 19.922 15.189 1.00 83.19 88 MET A N 1
ATOM 677 C CA . MET A 1 88 ? -7.589 18.918 14.263 1.00 83.19 88 MET A CA 1
ATOM 678 C C . MET A 1 88 ? -7.876 19.352 12.827 1.00 83.19 88 MET A C 1
ATOM 680 O O . MET A 1 88 ? -9.038 19.557 12.461 1.00 83.19 88 MET A O 1
ATOM 684 N N . ASP A 1 89 ? -6.843 19.414 11.990 1.00 78.00 89 ASP A N 1
ATOM 685 C CA . ASP A 1 89 ? -7.006 19.702 10.561 1.00 78.00 89 ASP A CA 1
ATOM 686 C C . ASP A 1 89 ? -7.713 18.534 9.856 1.00 78.00 89 ASP A C 1
ATOM 688 O O . ASP A 1 89 ? -8.737 18.711 9.186 1.00 78.00 89 ASP A O 1
ATOM 692 N N . ASP A 1 90 ? -7.269 17.306 10.131 1.00 81.06 90 ASP A N 1
ATOM 693 C CA . ASP A 1 90 ? -7.875 16.064 9.655 1.00 81.06 90 ASP A CA 1
ATOM 694 C C . ASP A 1 90 ? -7.872 14.952 10.728 1.00 81.06 90 ASP A C 1
ATOM 696 O O . ASP A 1 90 ? -7.405 15.133 11.848 1.00 81.06 90 ASP A O 1
ATOM 700 N N . SER A 1 91 ? -8.450 13.792 10.394 1.00 79.50 91 SER A N 1
ATOM 701 C CA . SER A 1 91 ? -8.401 12.564 11.215 1.00 79.50 91 SER A CA 1
ATOM 702 C C . SER A 1 91 ? -7.628 11.443 10.508 1.00 79.50 91 SER A C 1
ATOM 704 O O . SER A 1 91 ? -7.946 10.253 10.620 1.00 79.50 91 SER A O 1
ATOM 706 N N . GLY A 1 92 ? -6.651 11.842 9.698 1.00 80.88 92 GLY A N 1
ATOM 707 C CA . GLY A 1 92 ? -5.737 10.964 9.000 1.00 80.88 92 GLY A CA 1
ATOM 708 C C . GLY A 1 92 ? -4.805 10.251 9.972 1.00 80.88 92 GLY A C 1
ATOM 709 O O . GLY A 1 92 ? -4.578 10.673 11.105 1.00 80.88 92 GLY A O 1
ATOM 710 N N . ARG A 1 93 ? -4.245 9.133 9.514 1.00 83.00 93 ARG A N 1
ATOM 711 C CA . ARG A 1 93 ? -3.410 8.256 10.341 1.00 83.00 93 ARG A CA 1
ATOM 712 C C . ARG A 1 93 ? -2.212 8.986 10.963 1.00 83.00 93 ARG A C 1
ATOM 714 O O . ARG A 1 93 ? -1.939 8.784 12.142 1.00 83.00 93 ARG A O 1
ATOM 721 N N . GLU A 1 94 ? -1.511 9.814 10.191 1.00 82.94 94 GLU A N 1
ATOM 722 C CA . GLU A 1 94 ? -0.306 10.517 10.658 1.00 82.94 94 GLU A CA 1
ATOM 723 C C . GLU A 1 94 ? -0.630 11.677 11.610 1.00 82.94 94 GLU A C 1
ATOM 725 O O . GLU A 1 94 ? 0.029 11.827 12.642 1.00 82.94 94 GLU A O 1
ATOM 730 N N . THR A 1 95 ? -1.714 12.414 11.350 1.00 85.38 95 THR A N 1
ATOM 731 C CA . THR A 1 95 ? -2.250 13.432 12.268 1.00 85.38 95 THR A CA 1
ATOM 732 C C . THR A 1 95 ? -2.607 12.811 13.614 1.00 85.38 95 THR A C 1
ATOM 734 O O . THR A 1 95 ? -2.188 13.297 14.663 1.00 85.38 95 THR A O 1
ATOM 737 N N . ILE A 1 96 ? -3.306 11.671 13.599 1.00 89.31 96 ILE A N 1
ATOM 738 C CA . ILE A 1 96 ? -3.687 10.962 14.823 1.00 89.31 96 ILE A CA 1
ATOM 739 C C . ILE A 1 96 ? -2.461 10.460 15.593 1.00 89.31 96 ILE A C 1
ATOM 741 O O . ILE A 1 96 ? -2.395 10.648 16.806 1.00 89.31 96 ILE A O 1
ATOM 745 N N . LYS A 1 97 ? -1.469 9.861 14.922 1.00 88.25 97 LYS A N 1
ATOM 746 C CA . LYS A 1 97 ? -0.220 9.434 15.582 1.00 88.25 97 LYS A CA 1
ATOM 747 C C . LYS A 1 97 ? 0.498 10.606 16.255 1.00 88.25 97 LYS A C 1
ATOM 749 O O . LYS A 1 97 ? 0.925 10.470 17.397 1.00 88.25 97 LYS A O 1
ATOM 754 N N . THR A 1 98 ? 0.579 11.747 15.572 1.00 86.12 98 THR A N 1
ATOM 755 C CA . THR A 1 98 ? 1.194 12.976 16.100 1.00 86.12 98 THR A CA 1
ATOM 756 C C . THR A 1 98 ? 0.450 13.512 17.323 1.00 86.12 98 THR A C 1
ATOM 758 O O . THR A 1 98 ? 1.064 14.010 18.261 1.00 86.12 98 THR A O 1
ATOM 761 N N . LEU A 1 99 ? -0.881 13.417 17.347 1.00 88.81 99 LEU A N 1
ATOM 762 C CA . LEU A 1 99 ? -1.671 13.816 18.514 1.00 88.81 99 LEU A CA 1
ATOM 763 C C . LEU A 1 99 ? -1.478 12.853 19.686 1.00 88.81 99 LEU A C 1
ATOM 765 O O . LEU A 1 99 ? -1.301 13.296 20.818 1.00 88.81 99 LEU A O 1
ATOM 769 N N . LEU A 1 100 ? -1.462 11.544 19.421 1.00 90.56 100 LEU A N 1
ATOM 770 C CA . LEU A 1 100 ? -1.262 10.519 20.446 1.00 90.56 100 LEU A CA 1
ATOM 771 C C . LEU A 1 100 ? 0.129 10.586 21.095 1.00 90.56 100 LEU A C 1
ATOM 773 O O . LEU A 1 100 ? 0.266 10.177 22.246 1.00 90.56 100 LEU A O 1
ATOM 777 N N . SER A 1 101 ? 1.143 11.135 20.419 1.00 88.56 101 SER A N 1
ATOM 778 C CA . SER A 1 101 ? 2.470 11.348 21.013 1.00 88.56 101 SER A CA 1
ATOM 779 C C . SER A 1 101 ? 2.551 12.565 21.942 1.00 88.56 101 SER A C 1
ATOM 781 O O . SER A 1 101 ? 3.597 12.795 22.539 1.00 88.56 101 SER A O 1
ATOM 783 N N . ARG A 1 102 ? 1.489 13.375 22.060 1.00 88.00 102 ARG A N 1
ATOM 784 C CA . ARG A 1 102 ? 1.454 14.521 22.981 1.00 88.00 102 ARG A CA 1
ATOM 785 C C . ARG A 1 102 ? 1.057 14.058 24.377 1.00 88.00 102 ARG A C 1
ATOM 787 O O . ARG A 1 102 ? -0.019 13.487 24.556 1.00 88.00 102 ARG A O 1
ATOM 794 N N . ASP A 1 103 ? 1.863 14.386 25.380 1.00 86.19 103 ASP A N 1
ATOM 795 C CA . ASP A 1 103 ? 1.546 14.082 26.785 1.00 86.19 103 ASP A CA 1
ATOM 796 C C . ASP A 1 103 ? 0.344 14.885 27.306 1.00 86.19 103 ASP A C 1
ATOM 798 O O . ASP A 1 103 ? -0.376 14.440 28.194 1.00 86.19 103 ASP A O 1
ATOM 802 N N . THR A 1 104 ? 0.078 16.050 26.710 1.00 87.69 104 THR A N 1
ATOM 803 C CA . THR A 1 104 ? -1.010 16.964 27.092 1.00 87.69 104 THR A CA 1
ATOM 804 C C . THR A 1 104 ? -2.386 16.560 26.560 1.00 87.69 104 THR A C 1
ATOM 806 O O . THR A 1 104 ? -3.370 17.248 26.833 1.00 87.69 104 THR A O 1
ATOM 809 N N . LEU A 1 105 ? -2.479 15.470 25.789 1.00 90.00 105 LEU A N 1
ATOM 810 C CA . LEU A 1 105 ? -3.738 15.031 25.196 1.00 90.00 105 LEU A CA 1
ATOM 811 C C . LEU A 1 105 ? -4.701 14.516 26.287 1.00 90.00 105 LEU A C 1
ATOM 813 O O . LEU A 1 105 ? -4.327 13.601 27.030 1.00 90.00 105 LEU A O 1
ATOM 817 N N . PRO A 1 106 ? -5.944 15.034 26.365 1.00 90.81 106 PRO A N 1
ATOM 818 C CA . PRO A 1 106 ? -6.942 14.552 27.317 1.00 90.81 106 PRO A CA 1
ATOM 819 C C . PRO A 1 106 ? -7.165 13.040 27.201 1.00 90.81 106 PRO A C 1
ATOM 821 O O . PRO A 1 106 ? -7.293 12.524 26.092 1.00 90.81 106 PRO A O 1
ATOM 824 N N . ALA A 1 107 ? -7.263 12.335 28.333 1.00 89.19 107 ALA A N 1
ATOM 825 C CA . ALA A 1 107 ? -7.387 10.871 28.360 1.00 89.19 107 ALA A CA 1
ATOM 826 C C . ALA A 1 107 ? -8.574 10.357 27.522 1.00 89.19 107 ALA A C 1
ATOM 828 O O . ALA A 1 107 ? -8.393 9.491 26.676 1.00 89.19 107 ALA A O 1
ATOM 829 N N . ALA A 1 108 ? -9.750 10.981 27.651 1.00 87.38 108 ALA A N 1
ATOM 830 C CA . ALA A 1 108 ? -10.925 10.616 26.856 1.00 87.38 108 ALA A CA 1
ATOM 831 C C . ALA A 1 108 ? -10.701 10.776 25.339 1.00 87.38 108 ALA A C 1
ATOM 833 O O . ALA A 1 108 ? -11.185 9.975 24.544 1.00 87.38 108 ALA A O 1
ATOM 834 N N . LEU A 1 109 ? -9.943 11.797 24.919 1.00 91.56 109 LEU A N 1
ATOM 835 C CA . LEU A 1 109 ? -9.598 11.979 23.509 1.00 91.56 109 LEU A CA 1
ATOM 836 C C . LEU A 1 109 ? -8.540 10.971 23.054 1.00 91.56 109 LEU A C 1
ATOM 838 O O . LEU A 1 109 ? -8.590 10.510 21.918 1.00 91.56 109 LEU A O 1
ATOM 842 N N . ARG A 1 110 ? -7.599 10.605 23.930 1.00 93.56 110 ARG A N 1
ATOM 843 C CA . ARG A 1 110 ? -6.585 9.582 23.654 1.00 93.56 110 ARG A CA 1
ATOM 844 C C . ARG A 1 110 ? -7.229 8.244 23.302 1.00 93.56 110 ARG A C 1
ATOM 846 O O . ARG A 1 110 ? -6.840 7.659 22.294 1.00 93.56 110 ARG A O 1
ATOM 853 N N . ASP A 1 111 ? -8.231 7.817 24.063 1.00 91.88 111 ASP A N 1
ATOM 854 C CA . ASP A 1 111 ? -8.938 6.555 23.820 1.00 91.88 111 ASP A CA 1
ATOM 855 C C . ASP A 1 111 ? -9.685 6.588 22.477 1.00 91.88 111 ASP A C 1
ATOM 857 O O . ASP A 1 111 ? -9.499 5.713 21.630 1.00 91.88 111 ASP A O 1
ATOM 861 N N . VAL A 1 112 ? -10.435 7.665 22.212 1.00 93.12 112 VAL A N 1
ATOM 862 C CA . VAL A 1 112 ? -11.147 7.867 20.936 1.00 93.12 112 VAL A CA 1
ATOM 863 C C . VAL A 1 112 ? -10.191 7.860 19.740 1.00 93.12 112 VAL A C 1
ATOM 865 O O . VAL A 1 112 ? -10.460 7.225 18.717 1.00 93.12 112 VAL A O 1
ATOM 868 N N . LEU A 1 113 ? -9.060 8.559 19.849 1.00 93.69 113 LEU A N 1
ATOM 869 C CA . LEU A 1 113 ? -8.065 8.626 18.783 1.00 93.69 113 LEU A CA 1
ATOM 870 C C . LEU A 1 113 ? -7.336 7.291 18.583 1.00 93.69 113 LEU A C 1
ATOM 872 O O . LEU A 1 113 ? -7.029 6.948 17.441 1.00 93.69 113 LEU A O 1
ATOM 876 N N . ALA A 1 114 ? -7.095 6.518 19.644 1.00 92.69 114 ALA A N 1
ATOM 877 C CA . ALA A 1 114 ? -6.526 5.176 19.543 1.00 92.69 114 ALA A CA 1
ATOM 878 C C . ALA A 1 114 ? -7.471 4.215 18.801 1.00 92.69 114 ALA A C 1
ATOM 880 O O . ALA A 1 114 ? -7.039 3.535 17.868 1.00 92.69 114 ALA A O 1
ATOM 881 N N . LEU A 1 115 ? -8.765 4.240 19.131 1.00 93.50 115 LEU A N 1
ATOM 882 C CA . LEU A 1 115 ? -9.804 3.454 18.455 1.00 93.50 115 LEU A CA 1
ATOM 883 C C . LEU A 1 115 ? -9.946 3.840 16.979 1.00 93.50 115 LEU A C 1
ATOM 885 O O . LEU A 1 115 ? -9.946 2.989 16.088 1.00 93.50 115 LEU A O 1
ATOM 889 N N . ARG A 1 116 ? -9.962 5.145 16.683 1.00 93.50 116 ARG A N 1
ATOM 890 C CA . ARG A 1 116 ? -9.970 5.648 15.303 1.00 93.50 116 ARG A CA 1
ATOM 891 C C . ARG A 1 116 ? -8.715 5.236 14.531 1.00 93.50 116 ARG A C 1
ATOM 893 O O . ARG A 1 116 ? -8.802 4.908 13.343 1.00 93.50 116 ARG A O 1
ATOM 900 N N . LEU A 1 117 ? -7.546 5.277 15.174 1.00 92.06 117 LEU A N 1
ATOM 901 C CA . LEU A 1 117 ? -6.296 4.837 14.563 1.00 92.06 117 LEU A CA 1
ATOM 902 C C . LEU A 1 117 ? -6.368 3.358 14.192 1.00 92.06 117 LEU A C 1
ATOM 904 O O . LEU A 1 117 ? -5.896 2.993 13.111 1.00 92.06 117 LEU A O 1
ATOM 908 N N . ASP A 1 118 ? -6.957 2.530 15.049 1.00 91.25 118 ASP A N 1
ATOM 909 C CA . ASP A 1 118 ? -7.100 1.110 14.772 1.00 91.25 118 ASP A CA 1
ATOM 910 C C . ASP A 1 118 ? -8.075 0.832 13.623 1.00 91.25 118 ASP A C 1
ATOM 912 O O . ASP A 1 118 ? -7.701 0.190 12.639 1.00 91.25 118 ASP A O 1
ATOM 916 N N . ALA A 1 119 ? -9.253 1.464 13.641 1.00 92.06 119 ALA A N 1
ATOM 917 C CA . ALA A 1 119 ? -10.213 1.409 12.536 1.00 92.06 119 ALA A CA 1
ATOM 918 C C . ALA A 1 119 ? -9.594 1.828 11.190 1.00 92.06 119 ALA A C 1
ATOM 920 O O . ALA A 1 119 ? -9.917 1.281 10.136 1.00 92.06 119 ALA A O 1
ATOM 921 N N . SER A 1 120 ? -8.631 2.760 11.191 1.00 89.56 120 SER A N 1
ATOM 922 C CA . SER A 1 120 ? -7.934 3.179 9.966 1.00 89.56 120 SER A CA 1
ATOM 923 C C . SER A 1 120 ? -7.120 2.063 9.292 1.00 89.56 120 SER A C 1
ATOM 925 O O . SER A 1 120 ? -6.678 2.240 8.154 1.00 89.56 120 SER A O 1
ATOM 927 N N . ARG A 1 121 ? -6.849 0.948 9.984 1.00 88.19 121 ARG A N 1
ATOM 928 C CA . ARG A 1 121 ? -6.041 -0.188 9.502 1.00 88.19 121 ARG A CA 1
ATOM 929 C C . ARG A 1 121 ? -6.875 -1.277 8.834 1.00 88.19 121 ARG A C 1
ATOM 931 O O . ARG A 1 121 ? -6.295 -2.180 8.247 1.00 88.19 121 ARG A O 1
ATOM 938 N N . ALA A 1 122 ? -8.196 -1.144 8.873 1.00 89.25 122 ALA A N 1
ATOM 939 C CA . ALA A 1 122 ? -9.188 -1.986 8.223 1.00 89.25 122 ALA A CA 1
ATOM 940 C C . ALA A 1 122 ? -8.746 -2.538 6.840 1.00 89.25 122 ALA A C 1
ATOM 942 O O . ALA A 1 122 ? -8.587 -1.756 5.889 1.00 89.25 122 ALA A O 1
ATOM 943 N N . PRO A 1 123 ? -8.578 -3.870 6.682 1.00 91.81 123 PRO A N 1
ATOM 944 C CA . PRO A 1 123 ? -8.347 -4.482 5.378 1.00 91.81 123 PRO A CA 1
ATOM 945 C C . PRO A 1 123 ? -9.583 -4.340 4.481 1.00 91.81 123 PRO A C 1
ATOM 947 O O . PRO A 1 123 ? -10.715 -4.267 4.948 1.00 91.81 123 PRO A O 1
ATOM 950 N N . LYS A 1 124 ? -9.371 -4.308 3.162 1.00 90.38 124 LYS A N 1
ATOM 951 C CA . LYS A 1 124 ? -10.449 -4.139 2.160 1.00 90.38 124 LYS A CA 1
ATOM 952 C C . LYS A 1 124 ? -10.517 -5.241 1.100 1.00 90.38 124 LYS A C 1
ATOM 954 O O . LYS A 1 124 ? -11.451 -5.273 0.303 1.00 90.38 124 LYS A O 1
ATOM 959 N N . LYS A 1 125 ? -9.488 -6.089 1.010 1.00 92.19 125 LYS A N 1
ATOM 960 C CA . LYS A 1 125 ? -9.341 -7.054 -0.098 1.00 92.19 125 LYS A CA 1
ATOM 961 C C . LYS A 1 125 ? -10.241 -8.272 0.065 1.00 92.19 125 LYS A C 1
ATOM 963 O O . LYS A 1 125 ? -10.740 -8.755 -0.939 1.00 92.19 125 LYS A O 1
ATOM 968 N N . GLN A 1 126 ? -10.507 -8.694 1.295 1.00 94.88 126 GLN A N 1
ATOM 969 C CA . GLN A 1 126 ? -11.444 -9.766 1.611 1.00 94.88 126 GLN A CA 1
ATOM 970 C C . GLN A 1 126 ? -12.840 -9.469 1.045 1.00 94.88 126 GLN A C 1
ATOM 972 O O . GLN A 1 126 ? -13.326 -10.227 0.215 1.00 94.88 126 GLN A O 1
ATOM 977 N N . GLY A 1 127 ? -13.423 -8.302 1.342 1.00 94.69 127 GLY A N 1
ATOM 978 C CA . GLY A 1 127 ? -14.739 -7.935 0.813 1.00 94.69 127 GLY A CA 1
ATOM 979 C C . GLY A 1 127 ? -14.759 -7.811 -0.715 1.00 94.69 127 GLY A C 1
ATOM 980 O O . GLY A 1 127 ? -15.739 -8.181 -1.351 1.00 94.69 127 GLY A O 1
ATOM 981 N N . ALA A 1 128 ? -13.670 -7.334 -1.325 1.00 92.94 128 ALA A N 1
ATOM 982 C CA . ALA A 1 128 ? -13.564 -7.265 -2.782 1.00 92.94 128 ALA A CA 1
ATOM 983 C C . ALA A 1 128 ? -13.503 -8.646 -3.447 1.00 92.94 128 ALA A C 1
ATOM 985 O O . ALA A 1 128 ? -14.130 -8.849 -4.483 1.00 92.94 128 ALA A O 1
ATOM 986 N N . ILE A 1 129 ? -12.789 -9.594 -2.831 1.00 94.88 129 ILE A N 1
ATOM 987 C CA . ILE A 1 129 ? -12.764 -10.992 -3.268 1.00 94.88 129 ILE A CA 1
ATOM 988 C C . ILE A 1 129 ? -14.179 -11.560 -3.249 1.00 94.88 129 ILE A C 1
ATOM 990 O O . ILE A 1 129 ? -14.644 -12.050 -4.273 1.00 94.88 129 ILE A O 1
ATOM 994 N N . LEU A 1 130 ? -14.890 -11.416 -2.128 1.00 95.88 130 LEU A N 1
ATOM 995 C CA . LEU A 1 130 ? -16.248 -11.946 -1.966 1.00 95.88 130 LEU A CA 1
ATOM 996 C C . LEU A 1 130 ? -17.259 -11.345 -2.951 1.00 95.88 130 LEU A C 1
ATOM 998 O O . LEU A 1 130 ? -18.216 -12.017 -3.320 1.00 95.88 130 LEU A O 1
ATOM 1002 N N . ARG A 1 131 ? -17.052 -10.101 -3.399 1.00 94.50 131 ARG A N 1
ATOM 1003 C CA . ARG A 1 131 ? -17.931 -9.457 -4.386 1.00 94.50 131 ARG A CA 1
ATOM 1004 C C . ARG A 1 131 ? -17.718 -9.934 -5.820 1.00 94.50 131 ARG A C 1
ATOM 1006 O O . ARG A 1 131 ? -18.645 -9.805 -6.614 1.00 94.50 131 ARG A O 1
ATOM 1013 N N . ALA A 1 132 ? -16.517 -10.385 -6.182 1.00 93.19 132 ALA A N 1
ATOM 1014 C CA . ALA A 1 132 ? -16.139 -10.448 -7.595 1.00 93.19 132 ALA A CA 1
ATOM 1015 C C . ALA A 1 132 ? -15.330 -11.674 -8.026 1.00 93.19 132 ALA A C 1
ATOM 1017 O O . ALA A 1 132 ? -15.028 -11.795 -9.214 1.00 93.19 132 ALA A O 1
ATOM 1018 N N . HIS A 1 133 ? -14.970 -12.581 -7.116 1.00 94.00 133 HIS A N 1
ATOM 1019 C CA . HIS A 1 133 ? -14.289 -13.799 -7.534 1.00 94.00 133 HIS A CA 1
ATOM 1020 C C . HIS A 1 133 ? -15.188 -14.642 -8.454 1.00 94.00 133 HIS A C 1
ATOM 1022 O O . HIS A 1 133 ? -16.390 -14.778 -8.233 1.00 94.00 133 HIS A O 1
ATOM 1028 N N . VAL A 1 134 ? -14.579 -15.296 -9.438 1.00 92.06 134 VAL A N 1
ATOM 1029 C CA . VAL A 1 134 ? -15.205 -16.352 -10.243 1.00 92.06 134 VAL A CA 1
ATOM 1030 C C . VAL A 1 134 ? -14.340 -17.593 -10.084 1.00 92.06 134 VAL A C 1
ATOM 1032 O O . VAL A 1 134 ? -13.145 -17.541 -10.367 1.00 92.06 134 VAL A O 1
ATOM 1035 N N . ASP A 1 135 ? -14.907 -18.666 -9.530 1.00 92.75 135 ASP A N 1
ATOM 1036 C CA . ASP A 1 135 ? -14.204 -19.932 -9.258 1.00 92.75 135 ASP A CA 1
ATOM 1037 C C . ASP A 1 135 ? -12.853 -19.751 -8.536 1.00 92.75 135 ASP A C 1
ATOM 1039 O O . ASP A 1 135 ? -11.824 -20.316 -8.911 1.00 92.75 135 ASP A O 1
ATOM 1043 N N . GLY A 1 136 ? -12.840 -18.900 -7.502 1.00 94.12 136 GLY A N 1
ATOM 1044 C CA . GLY A 1 136 ? -11.638 -18.602 -6.720 1.00 94.12 136 GLY A CA 1
ATOM 1045 C C . GLY A 1 136 ? -10.593 -17.769 -7.465 1.00 94.12 136 GLY A C 1
ATOM 1046 O O . GLY A 1 136 ? -9.405 -17.849 -7.145 1.00 94.12 136 GLY A O 1
ATOM 1047 N N . ARG A 1 137 ? -10.994 -16.982 -8.475 1.00 93.44 137 ARG A N 1
ATOM 1048 C CA . ARG A 1 137 ? -10.088 -16.108 -9.234 1.00 93.44 137 ARG A CA 1
ATOM 1049 C C . ARG A 1 137 ? -10.633 -14.693 -9.397 1.00 93.44 137 ARG A C 1
ATOM 1051 O O . ARG A 1 137 ? -11.808 -14.499 -9.689 1.00 93.44 137 ARG A O 1
ATOM 1058 N N . MET A 1 138 ? -9.747 -13.711 -9.261 1.00 92.81 138 MET A N 1
ATOM 1059 C CA . MET A 1 138 ? -10.001 -12.292 -9.521 1.00 92.81 138 MET A CA 1
ATOM 1060 C C . MET A 1 138 ? -9.539 -11.951 -10.939 1.00 92.81 138 MET A C 1
ATOM 1062 O O . MET A 1 138 ? -8.334 -11.878 -11.192 1.00 92.81 138 MET A O 1
ATOM 1066 N N . CYS A 1 139 ? -10.481 -11.782 -11.866 1.00 92.06 139 CYS A N 1
ATOM 1067 C CA . CYS A 1 139 ? -10.206 -11.496 -13.280 1.00 92.06 139 CYS A CA 1
ATOM 1068 C C . CYS A 1 139 ? -10.346 -9.997 -13.576 1.00 92.06 139 CYS A C 1
ATOM 1070 O O . CYS A 1 139 ? -10.985 -9.282 -12.815 1.00 92.06 139 CYS A O 1
ATOM 1072 N N . HIS A 1 140 ? -9.753 -9.510 -14.668 1.00 90.50 140 HIS A N 1
ATOM 1073 C CA . HIS A 1 140 ? -9.890 -8.114 -15.127 1.00 90.50 140 HIS A CA 1
ATOM 1074 C C . HIS A 1 140 ? -9.600 -7.075 -14.037 1.00 90.50 140 HIS A C 1
ATOM 1076 O O . HIS A 1 140 ? -10.355 -6.133 -13.815 1.00 90.50 140 HIS A O 1
ATOM 1082 N N . SER A 1 141 ? -8.507 -7.287 -13.306 1.00 88.25 141 SER A N 1
ATOM 1083 C CA . SER A 1 141 ? -8.131 -6.417 -12.200 1.00 88.25 141 SER A CA 1
ATOM 1084 C C . SER A 1 141 ? -7.288 -5.229 -12.643 1.00 88.25 141 SER A C 1
ATOM 1086 O O . SER A 1 141 ? -7.344 -4.208 -11.971 1.00 88.25 141 SER A O 1
ATOM 1088 N N . THR A 1 142 ? -6.522 -5.323 -13.731 1.00 89.69 142 THR A N 1
ATOM 1089 C CA . THR A 1 142 ? -5.716 -4.210 -14.256 1.00 89.69 142 THR A CA 1
ATOM 1090 C C . THR A 1 142 ? -6.347 -3.590 -15.497 1.00 89.69 142 THR A C 1
ATOM 1092 O O . THR A 1 142 ? -7.153 -4.209 -16.185 1.00 89.69 142 THR A O 1
ATOM 1095 N N . VAL A 1 143 ? -5.984 -2.339 -15.764 1.00 89.12 143 VAL A N 1
ATOM 1096 C CA . VAL A 1 143 ? -6.328 -1.612 -16.985 1.00 89.12 143 VAL A CA 1
ATOM 1097 C C . VAL A 1 143 ? -5.024 -1.217 -17.659 1.00 89.12 143 VAL A C 1
ATOM 1099 O O . VAL A 1 143 ? -4.273 -0.394 -17.118 1.00 89.12 143 VAL A O 1
ATOM 1102 N N . TYR A 1 144 ? -4.763 -1.801 -18.829 1.00 91.31 144 TYR A N 1
ATOM 1103 C CA . TYR A 1 144 ? -3.634 -1.427 -19.673 1.00 91.31 144 TYR A CA 1
ATOM 1104 C C . TYR A 1 144 ? -3.629 0.077 -19.948 1.00 91.31 144 TYR A C 1
ATOM 1106 O O . TYR A 1 144 ? -4.659 0.649 -20.307 1.00 91.31 144 TYR A O 1
ATOM 1114 N N . HIS A 1 145 ? -2.465 0.709 -19.789 1.00 91.00 145 HIS A N 1
ATOM 1115 C CA . HIS A 1 145 ? -2.246 2.117 -20.133 1.00 91.00 145 HIS A CA 1
ATOM 1116 C C . HIS A 1 145 ? -3.245 3.100 -19.481 1.00 91.00 145 HIS A C 1
ATOM 1118 O O . HIS A 1 145 ? -3.534 4.171 -20.017 1.00 91.00 145 HIS A O 1
ATOM 1124 N N . GLY A 1 146 ? -3.787 2.742 -18.311 1.00 90.00 146 GLY A N 1
ATOM 1125 C CA . GLY A 1 146 ? -4.805 3.538 -17.622 1.00 90.00 146 GLY A CA 1
ATOM 1126 C C . GLY A 1 146 ? -4.281 4.817 -16.958 1.00 90.00 146 GLY A C 1
ATOM 1127 O O . GLY A 1 146 ? -5.079 5.622 -16.482 1.00 90.00 146 GLY A O 1
ATOM 1128 N N . ALA A 1 147 ? -2.961 5.007 -16.892 1.00 90.06 147 ALA A N 1
ATOM 1129 C CA . ALA A 1 147 ? -2.324 6.247 -16.461 1.00 90.06 147 ALA A CA 1
ATOM 1130 C C . ALA A 1 147 ? -1.680 6.963 -17.654 1.00 90.06 147 ALA A C 1
ATOM 1132 O O . ALA A 1 147 ? -1.209 6.323 -18.593 1.00 90.06 147 ALA A O 1
ATOM 1133 N N . LEU A 1 148 ? -1.566 8.293 -17.572 1.00 89.06 148 LEU A N 1
ATOM 1134 C CA . LEU A 1 148 ? -0.925 9.112 -18.611 1.00 89.06 148 LEU A CA 1
ATOM 1135 C C . LEU A 1 148 ? 0.530 8.695 -18.890 1.00 89.06 148 LEU A C 1
ATOM 1137 O O . LEU A 1 148 ? 1.003 8.817 -20.012 1.00 89.06 148 LEU A O 1
ATOM 1141 N N . SER A 1 149 ? 1.226 8.157 -17.886 1.00 87.44 149 SER A N 1
ATOM 1142 C CA . SER A 1 149 ? 2.595 7.640 -18.007 1.00 87.44 149 SER A CA 1
ATOM 1143 C C . SER A 1 149 ? 2.710 6.307 -18.756 1.00 87.44 149 SER A C 1
ATOM 1145 O O . SER A 1 149 ? 3.797 5.741 -18.817 1.00 87.44 149 SER A O 1
ATOM 1147 N N . GLY A 1 150 ? 1.596 5.747 -19.233 1.00 87.69 150 GLY A N 1
ATOM 1148 C CA . GLY A 1 150 ? 1.532 4.413 -19.830 1.00 87.69 150 GLY A CA 1
ATOM 1149 C C . GLY A 1 150 ? 1.528 3.260 -18.833 1.00 87.69 150 GLY A C 1
ATOM 1150 O O . GLY A 1 150 ? 1.367 2.102 -19.216 1.00 87.69 150 GLY A O 1
ATOM 1151 N N . ARG A 1 151 ? 1.633 3.546 -17.528 1.00 90.19 151 ARG A N 1
ATOM 1152 C CA . ARG A 1 151 ? 1.505 2.519 -16.490 1.00 90.19 151 ARG A CA 1
ATOM 1153 C C . ARG A 1 151 ? 0.095 1.929 -16.491 1.00 90.19 151 ARG A C 1
ATOM 1155 O O . ARG A 1 151 ? -0.903 2.639 -16.634 1.00 90.19 151 ARG A O 1
ATOM 1162 N N . SER A 1 152 ? 0.029 0.622 -16.252 1.00 90.12 152 SER A N 1
ATOM 1163 C CA . SER A 1 152 ? -1.239 -0.032 -15.947 1.00 90.12 152 SER A CA 1
ATOM 1164 C C . SER A 1 152 ? -1.810 0.537 -14.653 1.00 90.12 152 SER A C 1
ATOM 1166 O O . SER A 1 152 ? -1.083 0.755 -13.681 1.00 90.12 152 SER A O 1
ATOM 1168 N N . THR A 1 153 ? -3.114 0.766 -14.634 1.00 90.31 153 THR A N 1
ATOM 1169 C CA . THR A 1 153 ? -3.847 1.069 -13.403 1.00 90.31 153 THR A CA 1
ATOM 1170 C C . THR A 1 153 ? -4.675 -0.147 -13.015 1.00 90.31 153 THR A C 1
ATOM 1172 O O . THR A 1 153 ? -4.571 -1.212 -13.621 1.00 90.31 153 THR A O 1
ATOM 1175 N N . ALA A 1 154 ? -5.489 -0.019 -11.977 1.00 84.50 154 ALA A N 1
ATOM 1176 C CA . ALA A 1 154 ? -6.496 -1.020 -11.666 1.00 84.50 154 ALA A CA 1
ATOM 1177 C C . ALA A 1 154 ? -7.812 -0.292 -11.424 1.00 84.50 154 ALA A C 1
ATOM 1179 O O . ALA A 1 154 ? -7.878 0.578 -10.552 1.00 84.50 154 ALA A O 1
ATOM 1180 N N . MET A 1 155 ? -8.842 -0.656 -12.178 1.00 66.06 155 MET A N 1
ATOM 1181 C CA . MET A 1 155 ? -10.233 -0.359 -11.852 1.00 66.06 155 MET A CA 1
ATOM 1182 C C . MET A 1 155 ? -10.836 -1.683 -11.410 1.00 66.06 155 MET A C 1
ATOM 1184 O O . MET A 1 155 ? -11.166 -2.530 -12.228 1.00 66.06 155 MET A O 1
ATOM 1188 N N . GLY A 1 156 ? -10.782 -1.913 -10.102 1.00 63.59 156 GLY A N 1
ATOM 1189 C CA . GLY A 1 156 ? -10.748 -3.249 -9.524 1.00 63.59 156 GLY A CA 1
ATOM 1190 C C . GLY A 1 156 ? -11.916 -4.169 -9.867 1.00 63.59 156 GLY A C 1
ATOM 1191 O O . GLY A 1 156 ? -13.077 -3.779 -9.794 1.00 63.59 156 GLY A O 1
ATOM 1192 N N . CYS A 1 157 ? -11.588 -5.445 -10.055 1.00 76.38 157 CYS A N 1
ATOM 1193 C CA . CYS A 1 157 ? -12.478 -6.570 -9.786 1.00 76.38 157 CYS A CA 1
ATOM 1194 C C . CYS A 1 157 ? -12.976 -6.463 -8.332 1.00 76.38 157 CYS A C 1
ATOM 1196 O O . CYS A 1 157 ? -12.179 -6.552 -7.394 1.00 76.38 157 CYS A O 1
ATOM 1198 N N . GLY A 1 158 ? -14.267 -6.183 -8.134 1.00 77.81 158 GLY A N 1
ATOM 1199 C CA . GLY A 1 158 ? -14.864 -6.006 -6.803 1.00 77.81 158 GLY A CA 1
ATOM 1200 C C . GLY A 1 158 ? -14.428 -4.730 -6.078 1.00 77.81 158 GLY A C 1
ATOM 1201 O O . GLY A 1 158 ? -14.315 -4.733 -4.853 1.00 77.81 158 GLY A O 1
ATOM 1202 N N . ASP A 1 159 ? -14.137 -3.649 -6.807 1.00 80.31 159 ASP A N 1
ATOM 1203 C CA . ASP A 1 159 ? -13.726 -2.340 -6.263 1.00 80.31 159 ASP A CA 1
ATOM 1204 C C . ASP A 1 159 ? -12.361 -2.345 -5.544 1.00 80.31 159 ASP A C 1
ATOM 1206 O O . ASP A 1 159 ? -12.032 -1.437 -4.774 1.00 80.31 159 ASP A O 1
ATOM 1210 N N . ALA A 1 160 ? -11.524 -3.363 -5.778 1.00 76.62 160 ALA A N 1
ATOM 1211 C CA . ALA A 1 160 ? -10.182 -3.435 -5.205 1.00 76.62 160 ALA A CA 1
ATOM 1212 C C . ALA A 1 160 ? -9.067 -3.047 -6.183 1.00 76.62 160 ALA A C 1
ATOM 1214 O O . ALA A 1 160 ? -8.795 -3.724 -7.165 1.00 76.62 160 ALA A O 1
ATOM 1215 N N . GLN A 1 161 ? -8.278 -2.047 -5.790 1.00 84.44 161 GLN A N 1
ATOM 1216 C CA . GLN A 1 161 ? -6.983 -1.733 -6.402 1.00 84.44 161 GLN A CA 1
ATOM 1217 C C . GLN A 1 161 ? -5.936 -2.825 -6.086 1.00 84.44 161 GLN A C 1
ATOM 1219 O O . GLN A 1 161 ? -5.308 -2.770 -5.024 1.00 84.44 161 GLN A O 1
ATOM 1224 N N . LEU A 1 162 ? -5.779 -3.847 -6.936 1.00 84.75 162 LEU A N 1
ATOM 1225 C CA . LEU A 1 162 ? -4.857 -4.968 -6.672 1.00 84.75 162 LEU A CA 1
ATOM 1226 C C . LEU A 1 162 ? -3.370 -4.590 -6.765 1.00 84.75 162 LEU A C 1
ATOM 1228 O O . LEU A 1 162 ? -2.545 -5.285 -6.179 1.00 84.75 162 LEU A O 1
ATOM 1232 N N . LEU A 1 163 ? -3.020 -3.459 -7.387 1.00 86.50 163 LEU A N 1
ATOM 1233 C CA . LEU A 1 163 ? -1.631 -2.976 -7.436 1.00 86.50 163 LEU A CA 1
ATOM 1234 C C . LEU A 1 163 ? -1.175 -2.321 -6.119 1.00 86.50 163 LEU A C 1
ATOM 1236 O O . LEU A 1 163 ? -0.002 -2.001 -5.959 1.00 86.50 163 LEU A O 1
ATOM 1240 N N . ASN A 1 164 ? -2.084 -2.137 -5.155 1.00 84.50 164 ASN A N 1
ATOM 1241 C CA . ASN A 1 164 ? -1.789 -1.555 -3.844 1.00 84.50 164 ASN A CA 1
ATOM 1242 C C . ASN A 1 164 ? -2.326 -2.435 -2.706 1.00 84.50 164 ASN A C 1
ATOM 1244 O O . ASN A 1 164 ? -3.168 -2.023 -1.904 1.00 84.50 164 ASN A O 1
ATOM 1248 N N . VAL A 1 165 ? -1.895 -3.697 -2.667 1.00 87.88 165 VAL A N 1
ATOM 1249 C CA . VAL A 1 165 ? -2.152 -4.560 -1.507 1.00 87.88 165 VAL A CA 1
ATOM 1250 C C . VAL A 1 165 ? -1.156 -4.193 -0.407 1.00 87.88 165 VAL A C 1
ATOM 1252 O O . VAL A 1 165 ? 0.062 -4.202 -0.638 1.00 87.88 165 VAL A O 1
ATOM 1255 N N . ALA A 1 166 ? -1.681 -3.880 0.781 1.00 85.44 166 ALA A N 1
ATOM 1256 C CA . ALA A 1 166 ?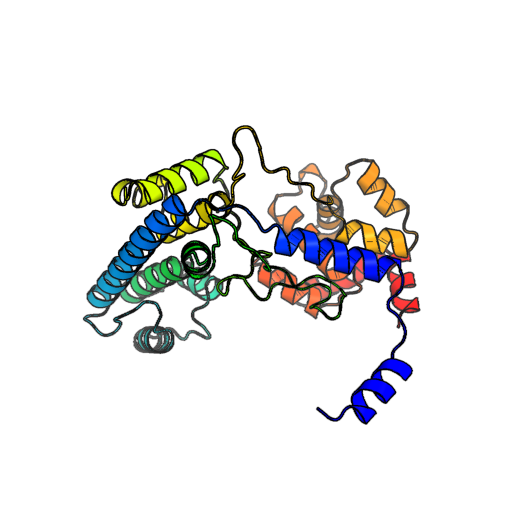 -0.901 -3.444 1.935 1.00 85.44 166 ALA A CA 1
ATOM 1257 C C . ALA A 1 166 ? 0.270 -4.397 2.218 1.00 85.44 166 ALA A C 1
ATOM 1259 O O . ALA A 1 166 ? 0.164 -5.613 2.038 1.00 85.44 166 ALA A O 1
ATOM 1260 N N . ARG A 1 167 ? 1.417 -3.832 2.604 1.00 89.31 167 ARG A N 1
ATOM 1261 C CA . ARG A 1 167 ? 2.534 -4.611 3.149 1.00 89.31 167 ARG A CA 1
ATOM 1262 C C . ARG A 1 167 ? 2.255 -4.893 4.629 1.00 89.31 167 ARG A C 1
ATOM 1264 O O . ARG A 1 167 ? 1.689 -4.012 5.278 1.00 89.31 167 ARG A O 1
ATOM 1271 N N . PRO A 1 168 ? 2.693 -6.048 5.157 1.00 92.56 168 PRO A N 1
ATOM 1272 C CA . PRO A 1 168 ? 2.659 -6.295 6.591 1.00 92.56 168 PRO A CA 1
ATOM 1273 C C . PRO A 1 168 ? 3.417 -5.217 7.366 1.00 92.56 168 PRO A C 1
ATOM 1275 O O . PRO A 1 168 ? 4.383 -4.630 6.858 1.00 92.56 168 PRO A O 1
ATOM 1278 N N . ARG A 1 169 ? 2.996 -4.982 8.608 1.00 90.56 169 ARG A N 1
ATOM 1279 C CA . ARG A 1 169 ? 3.709 -4.143 9.572 1.00 90.56 169 ARG A CA 1
ATOM 1280 C C . ARG A 1 169 ? 5.172 -4.601 9.718 1.00 90.56 169 ARG A C 1
ATOM 1282 O O . ARG A 1 169 ? 5.460 -5.798 9.622 1.00 90.56 169 ARG A O 1
ATOM 1289 N N . PRO A 1 170 ? 6.117 -3.676 9.974 1.00 87.44 170 PRO A N 1
ATOM 1290 C CA . PRO A 1 170 ? 7.518 -4.029 10.194 1.00 87.44 170 PRO A CA 1
ATOM 1291 C C . PRO A 1 170 ? 7.682 -5.120 11.261 1.00 87.44 170 PRO A C 1
ATOM 1293 O O . PRO A 1 170 ? 7.049 -5.064 12.309 1.00 87.44 170 PRO A O 1
ATOM 1296 N N . GLY A 1 171 ? 8.531 -6.114 10.989 1.00 87.00 171 GLY A N 1
ATOM 1297 C CA . GLY A 1 171 ? 8.779 -7.248 11.891 1.00 87.00 171 GLY A CA 1
ATOM 1298 C C . GLY A 1 171 ? 7.872 -8.466 11.675 1.00 87.00 171 GLY A C 1
ATOM 1299 O O . GLY A 1 171 ? 8.236 -9.565 12.095 1.00 87.00 171 GLY A O 1
ATOM 1300 N N . HIS A 1 172 ? 6.756 -8.323 10.956 1.00 89.69 172 HIS A N 1
ATOM 1301 C CA . HIS A 1 172 ? 5.853 -9.430 10.638 1.00 89.69 172 HIS A CA 1
ATOM 1302 C C . HIS A 1 172 ? 6.307 -10.123 9.345 1.00 89.69 172 HIS A C 1
ATOM 1304 O O . HIS A 1 172 ? 6.267 -9.539 8.261 1.00 89.69 172 HIS A O 1
ATOM 1310 N N . LYS A 1 173 ? 6.784 -11.368 9.455 1.00 91.62 173 LYS A N 1
ATOM 1311 C CA . LYS A 1 173 ? 7.213 -12.186 8.310 1.00 91.62 173 LYS A CA 1
ATOM 1312 C C . LYS A 1 173 ? 6.031 -12.989 7.758 1.00 91.62 173 LYS A C 1
ATOM 1314 O O . LYS A 1 173 ? 4.947 -13.015 8.341 1.00 91.62 173 LYS A O 1
ATOM 1319 N N . ALA A 1 174 ? 6.265 -13.671 6.636 1.00 91.06 174 ALA A N 1
ATOM 1320 C CA . ALA A 1 174 ? 5.257 -14.482 5.950 1.00 91.06 174 ALA A CA 1
ATOM 1321 C C . ALA A 1 174 ? 4.555 -15.478 6.890 1.00 91.06 174 ALA A C 1
ATOM 1323 O O . ALA A 1 174 ? 3.333 -15.484 6.944 1.00 91.06 174 ALA A O 1
ATOM 1324 N N . ALA A 1 175 ? 5.312 -16.202 7.722 1.00 94.06 175 ALA A N 1
ATOM 1325 C CA . ALA A 1 175 ? 4.754 -17.177 8.662 1.00 94.06 175 ALA A CA 1
ATOM 1326 C C . ALA A 1 175 ? 3.776 -16.564 9.687 1.00 94.06 175 ALA A C 1
ATOM 1328 O O . ALA A 1 175 ? 2.781 -17.195 10.030 1.00 94.06 175 ALA A O 1
ATOM 1329 N N . GLN A 1 176 ? 4.022 -15.335 10.168 1.00 95.00 176 GLN A N 1
ATOM 1330 C CA . GLN A 1 176 ? 3.048 -1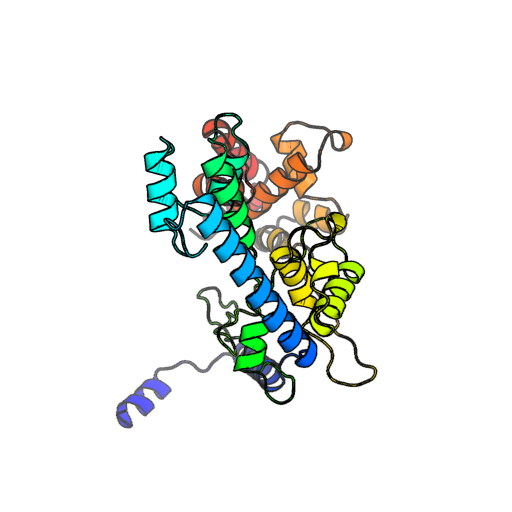4.642 11.023 1.00 95.00 176 GLN A CA 1
ATOM 1331 C C . GLN A 1 176 ? 1.803 -14.222 10.236 1.00 95.00 176 GLN A C 1
ATOM 1333 O O . GLN A 1 176 ? 0.690 -14.348 10.724 1.00 95.00 176 GLN A O 1
ATOM 1338 N N . CYS A 1 177 ? 1.973 -13.742 9.005 1.00 95.94 177 CYS A N 1
ATOM 1339 C CA . CYS A 1 177 ? 0.836 -13.351 8.168 1.00 95.94 177 CYS A CA 1
ATOM 1340 C C . CYS A 1 177 ? -0.056 -14.562 7.838 1.00 95.94 177 CYS A C 1
ATOM 1342 O O . CYS A 1 177 ? -1.278 -14.447 7.835 1.00 95.94 177 CYS A O 1
ATOM 1344 N N . GLU A 1 178 ? 0.554 -15.726 7.602 1.00 95.62 178 GLU A N 1
ATOM 1345 C CA . GLU A 1 178 ? -0.137 -17.001 7.391 1.00 95.62 178 GLU A CA 1
ATOM 1346 C C . GLU A 1 178 ? -0.891 -17.457 8.646 1.00 95.62 178 GLU A C 1
ATOM 1348 O O . GLU A 1 178 ? -2.046 -17.863 8.543 1.00 95.62 178 GLU A O 1
ATOM 1353 N N . SER A 1 179 ? -0.300 -17.336 9.842 1.00 96.94 179 SER A N 1
ATOM 1354 C CA . SER A 1 179 ? -1.006 -17.702 11.078 1.00 96.94 179 SER A CA 1
ATOM 1355 C C . SER A 1 179 ? -2.212 -16.800 11.355 1.00 96.94 179 SER A C 1
ATOM 1357 O O . SER A 1 179 ? -3.234 -17.283 11.837 1.00 96.94 179 SER A O 1
ATOM 1359 N N . TYR A 1 180 ? -2.137 -15.514 10.999 1.00 97.44 180 TYR A N 1
ATOM 1360 C CA . TYR A 1 180 ? -3.265 -14.581 11.104 1.00 97.44 180 TYR A CA 1
ATOM 1361 C C . TYR A 1 180 ? -4.379 -14.932 10.116 1.00 97.44 180 TYR A C 1
ATOM 1363 O O . TYR A 1 180 ? -5.557 -14.873 10.469 1.00 97.44 180 TYR A O 1
ATOM 1371 N N . LEU A 1 181 ? -4.017 -15.340 8.895 1.00 97.31 181 LEU A N 1
ATOM 1372 C CA . LEU A 1 181 ? -4.979 -15.815 7.905 1.00 97.31 181 LEU A CA 1
ATOM 1373 C C . LEU A 1 181 ? -5.688 -17.092 8.380 1.00 97.31 181 LEU A C 1
ATOM 1375 O O . LEU A 1 181 ? -6.909 -17.187 8.286 1.00 97.31 181 LEU A O 1
ATOM 1379 N N . GLU A 1 182 ? -4.942 -18.048 8.937 1.00 97.56 182 GLU A N 1
ATOM 1380 C CA . GLU A 1 182 ? -5.497 -19.286 9.495 1.00 97.56 182 GLU A CA 1
ATOM 1381 C C . GLU A 1 182 ? -6.411 -19.028 10.700 1.00 97.56 182 GLU A C 1
ATOM 1383 O O . GLU A 1 182 ? -7.465 -19.655 10.818 1.00 97.56 182 GLU A O 1
ATOM 1388 N N . ALA A 1 183 ? -6.048 -18.088 11.578 1.00 97.56 183 ALA A N 1
ATOM 1389 C CA . ALA A 1 183 ? -6.906 -17.664 12.682 1.00 97.56 183 ALA A CA 1
ATOM 1390 C C . ALA A 1 183 ? -8.217 -17.058 12.163 1.00 97.56 183 ALA A C 1
ATOM 1392 O O . ALA A 1 183 ? -9.295 -17.457 12.600 1.00 97.56 183 ALA A O 1
ATOM 1393 N N . ALA A 1 184 ? -8.142 -16.178 11.159 1.00 97.31 184 ALA A N 1
ATOM 1394 C CA . ALA A 1 184 ? -9.325 -15.621 10.510 1.00 97.31 184 ALA A CA 1
ATOM 1395 C C . ALA A 1 184 ? -10.207 -16.715 9.886 1.00 97.31 184 ALA A C 1
ATOM 1397 O O . ALA A 1 184 ? -11.416 -16.743 10.103 1.00 97.31 184 ALA A O 1
ATOM 1398 N N . LYS A 1 185 ? -9.600 -17.675 9.180 1.00 97.12 185 LYS A N 1
ATOM 1399 C CA . LYS A 1 185 ? -10.287 -18.827 8.581 1.00 97.12 185 LYS A CA 1
ATOM 1400 C C . LYS A 1 185 ? -11.027 -19.675 9.622 1.00 97.12 185 LYS A C 1
ATOM 1402 O O . LYS A 1 185 ? -12.141 -20.134 9.374 1.00 97.12 185 LYS A O 1
ATOM 1407 N N . ARG A 1 186 ? -10.450 -19.842 10.814 1.00 97.56 186 ARG A N 1
ATOM 1408 C CA . ARG A 1 186 ? -11.048 -20.583 11.941 1.00 97.56 186 ARG A CA 1
ATOM 1409 C C . ARG A 1 186 ? -11.989 -19.748 12.812 1.00 97.56 186 ARG A C 1
ATOM 1411 O O . ARG A 1 186 ? -12.567 -20.309 13.737 1.00 97.56 186 ARG A O 1
ATOM 1418 N N . ARG A 1 187 ? -12.159 -18.453 12.517 1.00 97.44 187 ARG A N 1
ATOM 1419 C CA . ARG A 1 187 ? -12.861 -17.478 13.371 1.00 97.44 187 ARG A CA 1
ATOM 1420 C C . ARG A 1 187 ? -12.293 -17.408 14.797 1.00 97.44 187 ARG A C 1
ATOM 1422 O O . ARG A 1 187 ? -13.023 -17.225 15.766 1.00 97.44 187 ARG A O 1
ATOM 1429 N N . ASP A 1 188 ? -10.978 -17.564 14.929 1.00 97.75 188 ASP A N 1
ATOM 1430 C CA . ASP A 1 188 ? -10.264 -17.48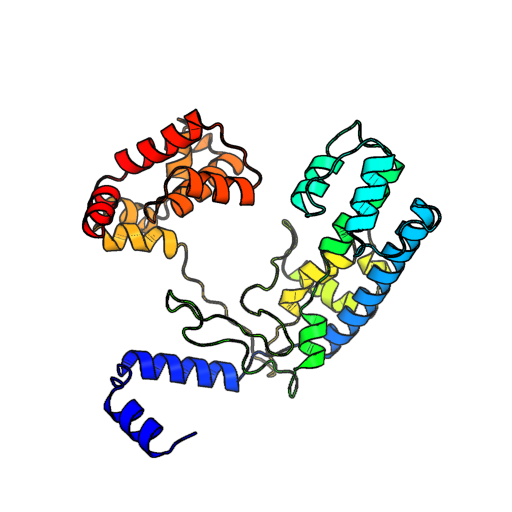3 16.205 1.00 97.75 188 ASP A CA 1
ATOM 1431 C C . ASP A 1 188 ? -9.955 -16.016 16.544 1.00 97.75 188 ASP A C 1
ATOM 1433 O O . ASP A 1 188 ? -8.839 -15.519 16.363 1.00 97.75 188 ASP A O 1
ATOM 1437 N N . PHE A 1 189 ? -10.993 -15.296 16.973 1.00 96.50 189 PHE A N 1
ATOM 1438 C CA . PHE A 1 189 ? -10.877 -13.883 17.328 1.00 96.50 189 PHE A CA 1
ATOM 1439 C C . PHE A 1 189 ? -9.989 -13.671 18.562 1.00 96.50 189 PHE A C 1
ATOM 1441 O O . PHE A 1 189 ? -9.210 -12.720 18.604 1.00 96.50 189 PHE A O 1
ATOM 1448 N N . ASP A 1 190 ? -10.027 -14.600 19.521 1.00 96.81 190 ASP A N 1
ATOM 1449 C CA . ASP A 1 190 ? -9.188 -14.564 20.722 1.00 96.81 190 ASP A CA 1
ATOM 1450 C C . ASP A 1 190 ? -7.700 -14.567 20.364 1.00 96.81 190 ASP A C 1
ATOM 1452 O O . ASP A 1 190 ? -6.916 -13.809 20.938 1.00 96.81 190 ASP A O 1
ATOM 1456 N N . PHE A 1 191 ? -7.295 -15.376 19.379 1.00 97.62 191 PHE A N 1
ATOM 1457 C CA . PHE A 1 191 ? -5.933 -15.350 18.860 1.00 97.62 191 PHE A CA 1
ATOM 1458 C C . PHE A 1 191 ? -5.574 -14.005 18.217 1.00 97.62 191 PHE A C 1
ATOM 1460 O O . PHE A 1 191 ? -4.479 -13.494 18.460 1.00 97.62 191 PHE A O 1
ATOM 1467 N N . LEU A 1 192 ? -6.477 -13.422 17.422 1.00 96.44 192 LEU A N 1
ATOM 1468 C CA . LEU A 1 192 ? -6.258 -12.130 16.757 1.00 96.44 192 LEU A CA 1
ATOM 1469 C C . LEU A 1 192 ? -6.166 -10.955 17.743 1.00 96.44 192 LEU A C 1
ATOM 1471 O O . LEU A 1 192 ? -5.521 -9.959 17.425 1.00 96.44 192 LEU A O 1
ATOM 1475 N N . CYS A 1 193 ? -6.766 -11.082 18.929 1.00 95.19 193 CYS A N 1
ATOM 1476 C CA . CYS A 1 193 ? -6.736 -10.088 20.005 1.00 95.19 193 CYS A CA 1
ATOM 1477 C C . CYS A 1 193 ? -5.533 -10.209 20.950 1.00 95.19 193 CYS A C 1
ATOM 1479 O O . CYS A 1 193 ? -5.412 -9.420 21.892 1.00 95.19 193 CYS A O 1
ATOM 1481 N N . LYS A 1 194 ? -4.644 -11.192 20.758 1.00 96.12 194 LYS A N 1
ATOM 1482 C CA . LYS A 1 194 ? -3.499 -11.378 21.655 1.00 96.12 194 LYS A CA 1
ATOM 1483 C C . LYS A 1 194 ? -2.579 -10.149 21.655 1.00 96.12 194 LYS A C 1
ATOM 1485 O O . LYS A 1 194 ? -2.250 -9.640 20.578 1.00 96.12 194 LYS A O 1
ATOM 1490 N N . PRO A 1 195 ? -2.079 -9.704 22.823 1.00 93.12 195 PRO A N 1
ATOM 1491 C CA . PRO A 1 195 ? -1.198 -8.538 22.913 1.00 93.12 195 PRO A CA 1
ATOM 1492 C C . PRO A 1 195 ? 0.017 -8.592 21.973 1.00 93.12 195 PRO A C 1
ATOM 1494 O O . PRO A 1 195 ? 0.396 -7.575 21.397 1.00 93.12 195 PRO A O 1
ATOM 1497 N N . GLU A 1 196 ? 0.603 -9.773 21.770 1.00 92.31 196 GLU A N 1
ATOM 1498 C CA . GLU A 1 196 ? 1.746 -9.995 20.877 1.00 92.31 196 GLU A CA 1
ATOM 1499 C C . GLU A 1 196 ? 1.414 -9.902 19.375 1.00 92.31 196 GLU A C 1
ATOM 1501 O O . GLU A 1 196 ? 2.308 -9.656 18.565 1.00 92.31 196 GLU A O 1
ATOM 1506 N N . VAL A 1 197 ? 0.146 -10.079 18.992 1.00 93.56 197 VAL A N 1
ATOM 1507 C CA . VAL A 1 197 ? -0.351 -9.901 17.614 1.00 93.56 197 VAL A CA 1
ATOM 1508 C C . VAL A 1 197 ? -0.643 -8.420 17.343 1.00 93.56 197 VAL A C 1
ATOM 1510 O O . VAL A 1 197 ? -0.417 -7.897 16.238 1.00 93.56 197 VAL A O 1
ATOM 1513 N N . GLY A 1 198 ? -1.092 -7.720 18.383 1.00 90.62 198 GLY A N 1
ATOM 1514 C CA . GLY A 1 198 ? -1.577 -6.353 18.318 1.00 90.62 198 GLY A CA 1
ATOM 1515 C C . GLY A 1 198 ? -3.040 -6.298 17.872 1.00 90.62 198 GLY A C 1
ATOM 1516 O O . GLY A 1 198 ? -3.762 -7.277 18.017 1.00 90.62 198 GLY A O 1
ATOM 1517 N N . PRO A 1 199 ? -3.499 -5.156 17.339 1.00 93.12 199 PRO A N 1
ATOM 1518 C CA . PRO A 1 199 ? -4.921 -4.983 17.079 1.00 93.12 199 PRO A CA 1
ATOM 1519 C C . PRO A 1 199 ? -5.463 -5.894 15.961 1.00 93.12 199 PRO A C 1
ATOM 1521 O O . PRO A 1 199 ? -4.787 -6.034 14.931 1.00 93.12 199 PRO A O 1
ATOM 1524 N N . PRO A 1 200 ? -6.686 -6.448 16.089 1.00 95.62 200 PRO A N 1
ATOM 1525 C CA . PRO A 1 200 ? -7.236 -7.408 15.131 1.00 95.62 200 PRO A CA 1
ATOM 1526 C C . PRO A 1 200 ? -7.290 -6.887 13.694 1.00 95.62 200 PRO A C 1
ATOM 1528 O O . PRO A 1 200 ? -6.841 -7.570 12.775 1.00 95.62 200 PRO A O 1
ATOM 1531 N N . LEU A 1 201 ? -7.747 -5.647 13.473 1.00 95.94 201 LEU A N 1
ATOM 1532 C CA . LEU A 1 201 ? -7.788 -5.065 12.125 1.00 95.94 201 LEU A CA 1
ATOM 1533 C C . LEU A 1 201 ? -6.393 -4.948 11.505 1.00 95.94 201 LEU A C 1
ATOM 1535 O O . LEU A 1 201 ? -6.231 -5.167 10.305 1.00 95.94 201 LEU A O 1
ATOM 1539 N N . ALA A 1 202 ? -5.374 -4.654 12.316 1.00 94.50 202 ALA A N 1
ATOM 1540 C CA . ALA A 1 202 ? -3.989 -4.622 11.866 1.00 94.50 202 ALA A CA 1
ATOM 1541 C C . ALA A 1 202 ? -3.468 -6.026 11.512 1.00 94.50 202 ALA A C 1
ATOM 1543 O O . ALA A 1 202 ? -2.779 -6.181 10.506 1.00 94.50 202 ALA A O 1
ATOM 1544 N N . ALA A 1 203 ? -3.823 -7.048 12.294 1.00 96.19 203 ALA A N 1
ATOM 1545 C CA . ALA A 1 203 ? -3.459 -8.437 12.017 1.00 96.19 203 ALA A CA 1
ATOM 1546 C C . ALA A 1 203 ? -4.093 -8.947 10.712 1.00 96.19 203 ALA A C 1
ATOM 1548 O O . ALA A 1 203 ? -3.409 -9.525 9.865 1.00 96.19 203 ALA A O 1
ATOM 1549 N N . LEU A 1 204 ? -5.379 -8.658 10.495 1.00 96.81 204 LEU A N 1
ATOM 1550 C CA . LEU A 1 204 ? -6.059 -8.986 9.241 1.00 96.81 204 LEU A CA 1
ATOM 1551 C C . LEU A 1 204 ? -5.458 -8.210 8.051 1.00 96.81 204 LEU A C 1
ATOM 1553 O O . LEU A 1 204 ? -5.332 -8.763 6.958 1.00 96.81 204 LEU A O 1
ATOM 1557 N N . ALA A 1 205 ? -5.033 -6.955 8.258 1.00 95.12 205 ALA A N 1
ATOM 1558 C CA . ALA A 1 205 ? -4.314 -6.160 7.258 1.00 95.12 205 ALA A CA 1
ATOM 1559 C C . ALA A 1 205 ? -2.964 -6.780 6.858 1.00 95.12 205 ALA A C 1
ATOM 1561 O O . ALA A 1 205 ? -2.646 -6.853 5.668 1.00 95.12 205 ALA A O 1
ATOM 1562 N N . ASP A 1 206 ? -2.199 -7.281 7.831 1.00 95.94 206 ASP A N 1
ATOM 1563 C CA . ASP A 1 206 ? -0.931 -7.977 7.586 1.00 95.94 206 ASP A CA 1
ATOM 1564 C C . ASP A 1 206 ? -1.135 -9.253 6.750 1.00 95.94 206 ASP A C 1
ATOM 1566 O O . ASP A 1 206 ? -0.333 -9.564 5.867 1.00 95.94 206 ASP A O 1
ATOM 1570 N N . ALA A 1 207 ? -2.246 -9.959 6.976 1.00 96.25 207 ALA A N 1
ATOM 1571 C CA . ALA A 1 207 ? -2.598 -11.193 6.278 1.00 96.25 207 ALA A CA 1
ATOM 1572 C C . ALA A 1 207 ? -3.139 -10.988 4.849 1.00 96.25 207 ALA A C 1
ATOM 1574 O O . ALA A 1 207 ? -3.245 -11.952 4.092 1.00 96.25 207 ALA A O 1
ATOM 1575 N N . GLN A 1 208 ? -3.467 -9.761 4.423 1.00 94.19 208 GLN A N 1
ATOM 1576 C CA . GLN A 1 208 ? -4.187 -9.538 3.157 1.00 94.19 208 GLN A CA 1
ATOM 1577 C C . GLN A 1 208 ? -3.477 -10.074 1.914 1.00 94.19 208 GLN A C 1
ATOM 1579 O O . GLN A 1 208 ? -4.138 -10.462 0.954 1.00 94.19 208 GLN A O 1
ATOM 1584 N N . ARG A 1 209 ? -2.140 -10.067 1.888 1.00 93.56 209 ARG A N 1
ATOM 1585 C CA . ARG A 1 209 ? -1.382 -10.617 0.752 1.00 93.56 209 ARG A CA 1
ATOM 1586 C C . ARG A 1 209 ? -1.495 -12.134 0.663 1.00 93.56 209 ARG A C 1
ATOM 1588 O O . ARG A 1 209 ? -1.455 -12.659 -0.442 1.00 93.56 209 ARG A O 1
ATOM 1595 N N . ALA A 1 210 ? -1.665 -12.806 1.798 1.00 93.88 210 ALA A N 1
ATOM 1596 C CA . ALA A 1 210 ? -1.800 -14.254 1.866 1.00 93.88 210 ALA A CA 1
ATOM 1597 C C . ALA A 1 210 ? -3.174 -14.745 1.369 1.00 93.88 210 ALA A C 1
ATOM 1599 O O . ALA A 1 210 ? -3.315 -15.920 1.054 1.00 93.88 210 ALA A O 1
ATOM 1600 N N . LEU A 1 211 ? -4.159 -13.848 1.197 1.00 94.69 211 LEU A N 1
ATOM 1601 C CA . LEU A 1 211 ? -5.414 -14.169 0.500 1.00 94.69 211 LEU A CA 1
ATOM 1602 C C . LEU A 1 211 ? -5.194 -14.559 -0.967 1.00 94.69 211 LEU A C 1
ATOM 1604 O O . LEU A 1 211 ? -6.056 -15.210 -1.549 1.00 94.69 211 LEU A O 1
ATOM 1608 N N . PHE A 1 212 ? -4.088 -14.134 -1.584 1.00 93.50 212 PHE A N 1
ATOM 1609 C CA . PHE A 1 212 ? -3.773 -14.440 -2.976 1.00 93.50 212 PHE A CA 1
ATOM 1610 C C . PHE A 1 212 ? -2.877 -15.672 -3.039 1.00 93.50 212 PHE A C 1
ATOM 1612 O O . PHE A 1 212 ? -1.767 -15.675 -2.506 1.00 93.50 212 PHE A O 1
ATOM 1619 N N . CYS A 1 213 ? -3.347 -16.716 -3.713 1.00 93.19 213 CYS A N 1
ATOM 1620 C CA . CYS A 1 213 ? -2.715 -18.028 -3.683 1.00 93.19 213 CYS A CA 1
ATOM 1621 C C . CYS A 1 213 ? -2.678 -18.690 -5.066 1.00 93.19 213 CYS A C 1
ATOM 1623 O O . CYS A 1 213 ? -3.382 -18.311 -6.009 1.00 93.19 213 CYS A O 1
ATOM 1625 N N . ALA A 1 214 ? -1.823 -19.704 -5.199 1.00 93.88 214 ALA A N 1
ATOM 1626 C CA . ALA A 1 214 ? -1.882 -20.604 -6.339 1.00 93.88 214 ALA A CA 1
ATOM 1627 C C . ALA A 1 214 ? -3.112 -21.513 -6.191 1.00 93.88 214 ALA A C 1
ATOM 1629 O O . ALA A 1 214 ? -3.274 -22.192 -5.185 1.00 93.88 214 ALA A O 1
ATOM 1630 N N . THR A 1 215 ? -3.971 -21.547 -7.208 1.00 86.94 215 THR A N 1
ATOM 1631 C CA . THR A 1 215 ? -5.231 -22.317 -7.187 1.00 86.94 215 THR A CA 1
ATOM 1632 C C . THR A 1 215 ? -5.080 -23.758 -7.666 1.00 86.94 215 THR A C 1
ATOM 1634 O O . THR A 1 215 ? -6.006 -24.553 -7.533 1.00 86.94 215 THR A O 1
ATOM 1637 N N . LYS A 1 216 ? -3.925 -24.119 -8.237 1.00 87.62 216 LYS A N 1
ATOM 1638 C CA . LYS A 1 216 ? -3.657 -25.472 -8.736 1.00 87.62 216 LYS A CA 1
ATOM 1639 C C . LYS A 1 216 ? -2.781 -26.249 -7.749 1.00 87.62 216 LYS A C 1
ATOM 1641 O O . LYS A 1 216 ? -1.756 -25.713 -7.323 1.00 87.62 216 LYS A O 1
ATOM 1646 N N . PRO A 1 217 ? -3.106 -27.520 -7.449 1.00 89.25 217 PRO A N 1
ATOM 1647 C CA . PRO A 1 217 ? -2.246 -28.375 -6.637 1.00 89.25 217 PRO A CA 1
ATOM 1648 C C . PRO A 1 217 ? -0.809 -28.422 -7.172 1.00 89.25 217 PRO A C 1
ATOM 1650 O O . PRO A 1 217 ? -0.586 -28.473 -8.384 1.00 89.25 217 PRO A O 1
ATOM 1653 N N . GLY A 1 218 ? 0.169 -28.371 -6.266 1.00 93.38 218 GLY A N 1
ATOM 1654 C CA . GLY A 1 218 ? 1.597 -28.414 -6.601 1.00 93.38 218 GLY A CA 1
ATOM 1655 C C . GLY A 1 218 ? 2.159 -27.155 -7.275 1.00 93.38 218 GLY A C 1
ATOM 1656 O O . GLY A 1 218 ? 3.314 -27.171 -7.690 1.00 93.38 218 GLY A O 1
ATOM 1657 N N . HIS A 1 219 ? 1.378 -26.078 -7.402 1.00 92.44 219 HIS A N 1
ATOM 1658 C CA . HIS A 1 219 ? 1.847 -24.808 -7.957 1.00 92.44 219 HIS A CA 1
ATOM 1659 C C . HIS A 1 219 ? 2.142 -23.795 -6.850 1.00 92.44 219 HIS A C 1
ATOM 1661 O O . HIS A 1 219 ? 1.539 -23.827 -5.779 1.00 92.44 219 HIS A O 1
ATOM 1667 N N . VAL A 1 220 ? 3.041 -22.858 -7.143 1.00 93.38 220 VAL A N 1
ATOM 1668 C CA . VAL A 1 220 ? 3.395 -21.736 -6.265 1.00 93.38 220 VAL A CA 1
ATOM 1669 C C . VAL A 1 220 ? 3.337 -20.425 -7.043 1.00 93.38 220 VAL A C 1
ATOM 1671 O O . VAL A 1 220 ? 3.441 -20.416 -8.271 1.00 93.38 220 VAL A O 1
ATOM 1674 N N . LEU A 1 221 ? 3.172 -19.311 -6.332 1.00 92.38 221 LEU A N 1
ATOM 1675 C CA . LEU A 1 221 ? 3.335 -17.982 -6.915 1.00 92.38 221 LEU A CA 1
ATOM 1676 C C . LEU A 1 221 ? 4.819 -17.605 -6.912 1.00 92.38 221 LEU A C 1
ATOM 1678 O O . LEU A 1 221 ? 5.497 -17.744 -5.897 1.00 92.38 221 LEU A O 1
ATOM 1682 N N . VAL A 1 222 ? 5.309 -17.107 -8.046 1.00 92.94 222 VAL A N 1
ATOM 1683 C CA . VAL A 1 222 ? 6.680 -16.609 -8.199 1.00 92.94 222 VAL A CA 1
ATOM 1684 C C . VAL A 1 222 ? 6.616 -15.107 -8.438 1.00 92.94 222 VAL A C 1
ATOM 1686 O O . VAL A 1 222 ? 5.898 -14.648 -9.323 1.00 92.94 222 VAL A O 1
ATOM 1689 N N . CYS A 1 223 ? 7.359 -14.348 -7.636 1.00 90.25 223 CYS A N 1
ATOM 1690 C CA . CYS A 1 223 ? 7.470 -12.901 -7.762 1.00 90.25 223 CYS A CA 1
ATOM 1691 C C . CYS A 1 223 ? 8.853 -12.545 -8.312 1.00 90.25 223 CYS A C 1
ATOM 1693 O O . CYS A 1 223 ? 9.862 -13.021 -7.793 1.00 90.25 223 CYS A O 1
ATOM 1695 N N . ALA A 1 224 ? 8.888 -11.700 -9.339 1.00 93.12 224 ALA A N 1
ATOM 1696 C CA . ALA A 1 224 ? 10.101 -11.095 -9.868 1.00 93.12 224 ALA A CA 1
ATOM 1697 C C . ALA A 1 224 ? 9.908 -9.578 -9.864 1.00 93.12 224 ALA A C 1
ATOM 1699 O O . ALA A 1 224 ? 8.924 -9.082 -10.409 1.00 93.12 224 ALA A O 1
ATOM 1700 N N . ASP A 1 225 ? 10.830 -8.862 -9.226 1.00 91.25 225 ASP A N 1
ATOM 1701 C CA . ASP A 1 225 ? 10.797 -7.406 -9.105 1.00 91.25 225 ASP A CA 1
ATOM 1702 C C . ASP A 1 225 ? 12.111 -6.814 -9.620 1.00 91.25 225 ASP A C 1
ATOM 1704 O O . ASP A 1 225 ? 13.173 -7.433 -9.505 1.00 91.25 225 ASP A O 1
ATOM 1708 N N . LEU A 1 226 ? 12.041 -5.619 -10.205 1.00 90.19 226 LEU A N 1
ATOM 1709 C CA . LEU A 1 226 ? 13.216 -4.941 -10.743 1.00 90.19 226 LEU A CA 1
ATOM 1710 C C . LEU A 1 226 ? 13.881 -4.100 -9.647 1.00 90.19 226 LEU A C 1
ATOM 1712 O O . LEU A 1 226 ? 13.432 -3.002 -9.313 1.00 90.19 226 LEU A O 1
ATOM 1716 N N . SER A 1 227 ? 14.992 -4.605 -9.111 1.00 85.25 227 SER A N 1
ATOM 1717 C CA . SER A 1 227 ? 15.737 -3.976 -8.015 1.00 85.25 227 SER A CA 1
ATOM 1718 C C . SER A 1 227 ? 16.221 -2.560 -8.346 1.00 85.25 227 SER A C 1
ATOM 1720 O O . SER A 1 227 ? 17.226 -2.364 -9.034 1.00 85.25 227 SER A O 1
ATOM 1722 N N . GLY A 1 228 ? 15.535 -1.559 -7.792 1.00 82.19 228 GLY A N 1
ATOM 1723 C CA . GLY A 1 228 ? 15.927 -0.153 -7.899 1.00 82.19 228 GLY A CA 1
ATOM 1724 C C . GLY A 1 228 ? 15.780 0.431 -9.305 1.00 82.19 228 GLY A C 1
ATOM 1725 O O . GLY A 1 228 ? 16.521 1.347 -9.641 1.00 82.19 228 GLY A O 1
ATOM 1726 N N . ILE A 1 229 ? 14.854 -0.083 -10.124 1.00 88.62 229 ILE A N 1
ATOM 1727 C CA . ILE A 1 229 ? 14.682 0.345 -11.523 1.00 88.62 229 ILE A CA 1
ATOM 1728 C C . ILE A 1 229 ? 14.543 1.863 -11.686 1.00 88.62 229 ILE A C 1
ATOM 1730 O O . ILE A 1 229 ? 15.202 2.449 -12.538 1.00 88.62 229 ILE A O 1
ATOM 1734 N N . GLU A 1 230 ? 13.761 2.516 -10.823 1.00 84.75 230 GLU A N 1
ATOM 1735 C CA . GLU A 1 230 ? 13.551 3.970 -10.877 1.00 84.75 230 GLU A CA 1
ATOM 1736 C C . GLU A 1 230 ? 14.846 4.746 -10.600 1.00 84.75 230 GLU A C 1
ATOM 1738 O O . GLU A 1 230 ? 15.106 5.755 -11.243 1.00 84.75 230 GLU A O 1
ATOM 1743 N N . ALA A 1 231 ? 15.708 4.233 -9.717 1.00 84.75 231 ALA A N 1
ATOM 1744 C CA . ALA A 1 231 ? 16.991 4.858 -9.397 1.00 84.75 231 ALA A CA 1
ATOM 1745 C C . ALA A 1 231 ? 18.083 4.588 -10.450 1.00 84.75 231 ALA A C 1
ATOM 1747 O O . ALA A 1 231 ? 19.135 5.220 -10.403 1.00 84.75 231 ALA A O 1
ATOM 1748 N N . ARG A 1 232 ? 17.846 3.649 -11.377 1.00 89.62 232 ARG A N 1
ATOM 1749 C CA . ARG A 1 232 ? 18.754 3.295 -12.481 1.00 89.62 232 ARG A CA 1
ATOM 1750 C C . ARG A 1 232 ? 18.373 3.976 -13.796 1.00 89.62 232 ARG A C 1
ATOM 1752 O O . ARG A 1 232 ? 19.245 4.188 -14.631 1.00 89.62 232 ARG A O 1
ATOM 1759 N N . LEU A 1 233 ? 17.094 4.314 -13.980 1.00 90.69 233 LEU A N 1
ATOM 1760 C CA . LEU A 1 233 ? 16.580 4.831 -15.248 1.00 90.69 233 LEU A CA 1
ATOM 1761 C C . LEU A 1 233 ? 17.171 6.198 -15.606 1.00 90.69 233 LEU A C 1
ATOM 1763 O O . LEU A 1 233 ? 17.681 6.356 -16.709 1.00 90.69 233 LEU A O 1
ATOM 1767 N N . THR A 1 234 ? 17.147 7.166 -14.685 1.00 91.38 234 THR A N 1
ATOM 1768 C CA . THR A 1 234 ? 17.692 8.506 -14.961 1.00 91.38 234 THR A CA 1
ATOM 1769 C C . THR A 1 234 ? 19.192 8.475 -15.256 1.00 91.38 234 THR A C 1
ATOM 1771 O O . THR A 1 234 ? 19.570 9.011 -16.297 1.00 91.38 234 THR A O 1
ATOM 1774 N N . PRO A 1 235 ? 20.048 7.827 -14.436 1.00 92.62 235 PRO A N 1
ATOM 1775 C CA . PRO A 1 235 ? 21.464 7.682 -14.769 1.00 92.62 235 PRO A CA 1
ATOM 1776 C C . PRO A 1 235 ? 21.686 7.054 -16.143 1.00 92.62 235 PRO A C 1
ATOM 1778 O O . PRO A 1 235 ? 22.514 7.529 -16.912 1.00 92.62 235 PRO A O 1
ATOM 1781 N N . TRP A 1 236 ? 20.902 6.032 -16.494 1.00 94.12 236 TRP A N 1
ATOM 1782 C CA . TRP A 1 236 ? 20.986 5.393 -17.803 1.00 94.12 236 TRP A CA 1
ATOM 1783 C C . TRP A 1 236 ? 20.627 6.342 -18.952 1.00 94.12 236 TRP A C 1
ATOM 1785 O O . TRP A 1 236 ? 21.398 6.456 -19.902 1.00 94.12 236 TRP A O 1
ATOM 1795 N N . CYS A 1 237 ? 19.517 7.076 -18.846 1.00 94.06 237 CYS A N 1
ATOM 1796 C CA . CYS A 1 237 ? 19.126 8.067 -19.851 1.00 94.06 237 CYS A CA 1
ATOM 1797 C C . CYS A 1 237 ? 20.140 9.216 -19.977 1.00 94.06 237 CYS A C 1
ATOM 1799 O O . CYS A 1 237 ? 20.358 9.725 -21.074 1.00 94.06 237 CYS A O 1
ATOM 1801 N N . ALA A 1 238 ? 20.760 9.613 -18.865 1.00 94.50 238 ALA A N 1
ATOM 1802 C CA . ALA A 1 238 ? 21.741 10.691 -18.807 1.00 94.50 238 ALA A CA 1
ATOM 1803 C C . ALA A 1 238 ? 23.171 10.263 -19.197 1.00 94.50 238 ALA A C 1
ATOM 1805 O O . ALA A 1 238 ? 24.058 11.113 -19.263 1.00 94.50 238 ALA A O 1
ATOM 1806 N N . GLY A 1 239 ? 23.422 8.967 -19.427 1.00 94.69 239 GLY A N 1
ATOM 1807 C CA . GLY A 1 239 ? 24.775 8.445 -19.661 1.00 94.69 239 GLY A CA 1
ATOM 1808 C C . GLY A 1 239 ? 25.692 8.550 -18.433 1.00 94.69 239 GLY A C 1
ATOM 1809 O O . GLY A 1 239 ? 26.908 8.706 -18.563 1.00 94.69 239 GLY A O 1
ATOM 1810 N N . ASP A 1 240 ? 25.122 8.509 -17.229 1.00 94.12 240 ASP A N 1
ATOM 1811 C CA . ASP A 1 240 ? 25.851 8.587 -15.966 1.00 94.12 240 ASP A CA 1
ATOM 1812 C C . ASP A 1 240 ? 26.377 7.213 -15.528 1.00 94.12 240 ASP A C 1
ATOM 1814 O O . ASP A 1 240 ? 25.829 6.539 -14.653 1.00 94.12 240 ASP A O 1
ATOM 1818 N N . GLU A 1 241 ? 27.441 6.774 -16.204 1.00 93.25 241 GLU A N 1
ATOM 1819 C CA . GLU A 1 241 ? 28.089 5.481 -15.957 1.00 93.25 241 GLU A CA 1
ATOM 1820 C C . GLU A 1 241 ? 28.607 5.326 -14.524 1.00 93.25 241 GLU A C 1
ATOM 1822 O O . GLU A 1 241 ? 28.530 4.229 -13.979 1.00 93.25 241 GLU A O 1
ATOM 1827 N N . ASP A 1 242 ? 29.070 6.405 -13.889 1.00 89.81 242 ASP A N 1
ATOM 1828 C CA . ASP A 1 242 ? 29.623 6.369 -12.532 1.00 89.81 242 ASP A CA 1
ATOM 1829 C C . ASP A 1 242 ? 28.561 5.878 -11.540 1.00 89.81 242 ASP A C 1
ATOM 1831 O O . ASP A 1 242 ? 28.783 4.941 -10.771 1.00 89.81 242 ASP A O 1
ATOM 1835 N N . VAL A 1 243 ? 27.352 6.432 -11.654 1.00 88.75 243 VAL A N 1
ATOM 1836 C CA . VAL A 1 243 ? 26.192 6.020 -10.864 1.00 88.75 243 VAL A CA 1
ATOM 1837 C C . VAL A 1 243 ? 25.729 4.598 -11.209 1.00 88.75 243 VAL A C 1
ATOM 1839 O O . VAL A 1 243 ? 25.289 3.851 -10.333 1.00 88.75 243 VAL A O 1
ATOM 1842 N N . LEU A 1 244 ? 25.806 4.184 -12.476 1.00 91.19 244 LEU A N 1
ATOM 1843 C CA . LEU A 1 244 ? 25.444 2.818 -12.875 1.00 91.19 244 LEU A CA 1
ATOM 1844 C C . LEU A 1 244 ? 26.425 1.771 -12.325 1.00 91.19 244 LEU A C 1
ATOM 1846 O O . LEU A 1 244 ? 25.987 0.702 -11.889 1.00 91.19 244 LEU A O 1
ATOM 1850 N N . ILE A 1 245 ? 27.719 2.096 -12.284 1.00 90.94 245 ILE A N 1
ATOM 1851 C CA . ILE A 1 245 ? 28.774 1.251 -11.717 1.00 90.94 245 ILE A CA 1
ATOM 1852 C C . ILE A 1 245 ? 28.560 1.051 -10.211 1.00 90.94 245 ILE A C 1
ATOM 1854 O O . ILE A 1 245 ? 28.762 -0.062 -9.725 1.00 90.94 245 ILE A O 1
ATOM 1858 N N . GLU A 1 246 ? 28.069 2.059 -9.471 1.00 89.56 246 GLU A N 1
ATOM 1859 C CA . GLU A 1 246 ? 27.686 1.885 -8.056 1.00 89.56 246 GLU A CA 1
ATOM 1860 C C . GLU A 1 246 ? 26.726 0.702 -7.890 1.00 89.56 246 GLU A C 1
ATOM 1862 O O . GLU A 1 246 ? 26.913 -0.173 -7.040 1.00 89.56 246 GLU A O 1
ATOM 1867 N N . PHE A 1 247 ? 25.705 0.643 -8.744 1.00 87.31 247 PHE A N 1
ATOM 1868 C CA . PHE A 1 247 ? 24.720 -0.422 -8.686 1.00 87.31 247 PHE A CA 1
ATOM 1869 C C . PHE A 1 247 ? 25.267 -1.785 -9.118 1.00 87.31 247 PHE A C 1
ATOM 1871 O O . PHE A 1 247 ? 24.794 -2.802 -8.606 1.00 87.31 247 PHE A O 1
ATOM 1878 N N . GLU A 1 248 ? 26.202 -1.826 -10.070 1.00 88.19 248 GLU A N 1
ATOM 1879 C CA . GLU A 1 248 ? 26.883 -3.057 -10.489 1.00 88.19 248 GLU A CA 1
ATOM 1880 C C . GLU A 1 248 ? 27.740 -3.625 -9.352 1.00 88.19 248 GLU A C 1
ATOM 1882 O O . GLU A 1 248 ? 27.714 -4.824 -9.080 1.00 88.19 248 GLU A O 1
ATOM 1887 N N . GLN A 1 249 ? 28.421 -2.748 -8.616 1.00 91.38 249 GLN A N 1
ATOM 1888 C CA . GLN A 1 249 ? 29.255 -3.102 -7.469 1.00 91.38 249 GLN A CA 1
ATOM 1889 C C . GLN A 1 249 ? 28.448 -3.418 -6.197 1.00 91.38 249 GLN A C 1
ATOM 1891 O O . GLN A 1 249 ? 29.026 -3.742 -5.159 1.00 91.38 249 GLN A O 1
ATOM 1896 N N . GLY A 1 250 ? 27.114 -3.325 -6.247 1.00 87.50 250 GLY A N 1
ATOM 1897 C CA . GLY A 1 250 ? 26.248 -3.534 -5.085 1.00 87.50 250 GLY A CA 1
ATOM 1898 C C . GLY A 1 250 ? 26.386 -2.442 -4.019 1.00 87.50 250 GLY A C 1
ATOM 1899 O O . GLY A 1 250 ? 26.071 -2.676 -2.849 1.00 87.50 250 GLY A O 1
ATOM 1900 N N . ILE A 1 251 ? 26.867 -1.257 -4.399 1.00 88.88 251 ILE A N 1
ATOM 1901 C CA . ILE A 1 251 ? 26.935 -0.094 -3.520 1.00 88.88 251 ILE A CA 1
ATOM 1902 C C . ILE A 1 251 ? 25.511 0.409 -3.279 1.00 88.88 251 ILE A C 1
ATOM 1904 O O . ILE A 1 251 ? 24.705 0.575 -4.196 1.00 88.88 251 ILE A O 1
ATOM 1908 N N . ASP A 1 252 ? 25.186 0.641 -2.009 1.00 87.81 252 ASP A N 1
ATOM 1909 C CA . ASP A 1 252 ? 23.896 1.199 -1.632 1.00 87.81 252 ASP A CA 1
ATOM 1910 C C . ASP A 1 252 ? 23.903 2.709 -1.882 1.00 87.81 252 ASP A C 1
ATOM 1912 O O . ASP A 1 252 ? 24.323 3.487 -1.026 1.00 87.81 252 ASP A O 1
ATOM 1916 N N . GLY A 1 253 ? 23.420 3.118 -3.057 1.00 86.44 253 GLY A N 1
ATOM 1917 C CA . GLY A 1 253 ? 23.346 4.529 -3.434 1.00 86.44 253 GLY A CA 1
ATOM 1918 C C . GLY A 1 253 ? 22.577 5.390 -2.426 1.00 86.44 253 GLY A C 1
ATOM 1919 O O . GLY A 1 253 ? 22.879 6.566 -2.285 1.00 86.44 253 GLY A O 1
ATOM 1920 N N . TYR A 1 254 ? 21.638 4.830 -1.651 1.00 89.88 254 TYR A N 1
ATOM 1921 C CA . TYR A 1 254 ? 20.939 5.595 -0.611 1.00 89.88 254 TYR A CA 1
ATOM 1922 C C . TYR A 1 254 ? 21.841 5.914 0.581 1.00 89.88 254 TYR A C 1
ATOM 1924 O O . TYR A 1 254 ? 21.695 6.966 1.199 1.00 89.88 254 TYR A O 1
ATOM 1932 N N . VAL A 1 255 ? 22.777 5.018 0.901 1.00 90.44 255 VAL A N 1
ATOM 1933 C CA . VAL A 1 255 ? 23.823 5.276 1.896 1.00 90.44 255 VAL A CA 1
ATOM 1934 C C . VAL A 1 255 ? 24.793 6.321 1.356 1.00 90.44 255 VAL A C 1
ATOM 1936 O O . VAL A 1 255 ? 25.105 7.254 2.086 1.00 90.44 255 VAL A O 1
ATOM 1939 N N . THR A 1 256 ? 25.190 6.233 0.083 1.00 89.69 256 THR A N 1
ATOM 1940 C CA . THR A 1 256 ? 26.036 7.250 -0.566 1.00 89.69 256 THR A CA 1
ATOM 1941 C C . THR A 1 256 ? 25.406 8.643 -0.494 1.00 89.69 256 THR A C 1
ATOM 1943 O O . THR A 1 256 ? 26.061 9.592 -0.060 1.00 89.69 256 THR A O 1
ATOM 1946 N N . GLU A 1 257 ? 24.116 8.773 -0.831 1.00 90.00 257 GLU A N 1
ATOM 1947 C CA . GLU A 1 257 ? 23.412 10.056 -0.707 1.00 90.00 257 GLU A CA 1
ATOM 1948 C C . GLU A 1 257 ? 23.375 10.537 0.748 1.00 90.00 257 GLU A C 1
ATOM 1950 O O . GLU A 1 257 ? 23.652 11.700 1.029 1.00 90.00 257 GLU A O 1
ATOM 1955 N N . ALA A 1 258 ? 23.087 9.643 1.697 1.00 90.12 258 ALA A N 1
ATOM 1956 C CA . ALA A 1 258 ? 23.058 9.992 3.113 1.00 90.12 258 ALA A CA 1
ATOM 1957 C C . ALA A 1 258 ? 24.426 10.484 3.624 1.00 90.12 258 ALA A C 1
ATOM 1959 O O . ALA A 1 258 ? 24.486 11.486 4.335 1.00 90.12 258 ALA A O 1
ATOM 1960 N N . MET A 1 259 ? 25.523 9.832 3.228 1.00 91.69 259 MET A N 1
ATOM 1961 C CA . MET A 1 259 ? 26.888 10.272 3.541 1.00 91.69 259 MET A CA 1
ATOM 1962 C C . MET A 1 259 ? 27.149 11.682 3.002 1.00 91.69 259 MET A C 1
ATOM 1964 O O . MET A 1 259 ? 27.669 12.534 3.723 1.00 91.69 259 MET A O 1
ATOM 1968 N N . SER A 1 260 ? 26.735 11.953 1.760 1.00 87.44 260 SER A N 1
ATOM 1969 C CA . SER A 1 260 ? 26.896 13.265 1.127 1.00 87.44 260 SER A CA 1
ATOM 1970 C C . SER A 1 260 ? 26.095 14.363 1.835 1.00 87.44 260 SER A C 1
ATOM 1972 O O . SER A 1 260 ? 26.624 15.454 2.069 1.00 87.44 260 SER A O 1
ATOM 1974 N N . ILE A 1 261 ? 24.849 14.069 2.221 1.00 85.94 261 ILE A N 1
ATOM 1975 C CA . ILE A 1 261 ? 23.936 15.011 2.885 1.00 85.94 261 ILE A CA 1
ATOM 1976 C C . ILE A 1 261 ? 24.415 15.333 4.302 1.00 85.94 261 ILE A C 1
ATOM 1978 O O . ILE A 1 261 ? 24.557 16.500 4.658 1.00 85.94 261 ILE A O 1
ATOM 1982 N N . PHE A 1 262 ? 24.674 14.302 5.110 1.00 86.12 262 PHE A N 1
ATOM 1983 C CA . PHE A 1 262 ? 24.979 14.457 6.534 1.00 86.12 262 PHE A CA 1
ATOM 1984 C C . PHE A 1 262 ? 26.473 14.614 6.832 1.00 86.12 262 PHE A C 1
ATOM 1986 O O . PHE A 1 262 ? 26.835 14.823 7.987 1.00 86.12 262 PHE A O 1
ATOM 1993 N N . LYS A 1 263 ? 27.335 14.529 5.808 1.00 88.62 263 LYS A N 1
ATOM 1994 C CA . LYS A 1 263 ? 28.803 14.546 5.940 1.00 88.62 263 LYS A CA 1
ATOM 1995 C C . LYS A 1 263 ? 29.288 13.488 6.937 1.00 88.62 263 LYS A C 1
ATOM 1997 O O . LYS A 1 263 ? 30.065 13.777 7.842 1.00 88.62 263 LYS A O 1
ATOM 2002 N N . LEU A 1 264 ? 28.778 12.270 6.759 1.00 91.81 264 LEU A N 1
ATOM 2003 C CA . LEU A 1 264 ? 29.054 11.109 7.602 1.00 91.81 264 LEU A CA 1
ATOM 2004 C C . LEU A 1 264 ? 29.893 10.076 6.853 1.00 91.81 264 LEU A C 1
ATOM 2006 O O . LEU A 1 264 ? 29.717 9.887 5.648 1.00 91.81 264 LEU A O 1
ATOM 2010 N N . ASP A 1 265 ? 30.729 9.353 7.591 1.00 92.94 265 ASP A N 1
ATOM 2011 C CA . ASP A 1 265 ? 31.356 8.129 7.099 1.00 92.94 265 ASP A CA 1
ATOM 2012 C C . ASP A 1 265 ? 30.320 6.999 6.999 1.00 92.94 265 ASP A C 1
ATOM 2014 O O . ASP A 1 265 ? 29.273 7.016 7.659 1.00 92.94 265 ASP A O 1
ATOM 2018 N N . ARG A 1 266 ? 30.603 5.980 6.178 1.00 90.50 266 ARG A N 1
ATOM 2019 C CA . ARG A 1 266 ? 29.657 4.892 5.877 1.00 90.50 266 ARG A CA 1
ATOM 2020 C C . ARG A 1 266 ? 29.172 4.180 7.139 1.00 90.50 266 ARG A C 1
ATOM 2022 O O . ARG A 1 266 ? 27.996 3.839 7.241 1.00 90.50 266 ARG A O 1
ATOM 2029 N N . GLU A 1 267 ? 30.062 3.977 8.102 1.00 92.88 267 GLU A N 1
ATOM 2030 C CA . GLU A 1 267 ? 29.805 3.284 9.367 1.00 92.88 267 GLU A CA 1
ATOM 2031 C C . GLU A 1 267 ? 28.901 4.093 10.312 1.00 92.88 267 GLU A C 1
ATOM 2033 O O . GLU A 1 267 ? 28.306 3.530 11.230 1.00 92.88 267 GLU A O 1
ATOM 2038 N N . GLN A 1 268 ? 28.777 5.403 10.087 1.00 92.31 268 GLN A N 1
ATOM 2039 C CA . GLN A 1 268 ? 27.952 6.317 10.881 1.00 92.31 268 GLN A CA 1
ATOM 2040 C C . GLN A 1 268 ? 26.535 6.478 10.305 1.00 92.31 268 GLN A C 1
ATOM 2042 O O . GLN A 1 268 ? 25.668 7.107 10.923 1.00 92.31 268 GLN A O 1
ATOM 2047 N N . VAL A 1 269 ? 26.269 5.923 9.118 1.00 90.19 269 VAL A N 1
ATOM 2048 C CA . VAL A 1 269 ? 24.949 5.992 8.487 1.00 90.19 269 VAL A CA 1
ATOM 2049 C C . VAL A 1 269 ? 23.987 5.049 9.204 1.00 90.19 269 VAL A C 1
ATOM 2051 O O . VAL A 1 269 ? 24.107 3.827 9.152 1.00 90.19 269 VAL A O 1
ATOM 2054 N N . THR A 1 270 ? 22.992 5.635 9.864 1.00 89.81 270 THR A N 1
ATOM 2055 C CA . THR A 1 270 ? 21.904 4.907 10.516 1.00 89.81 270 THR A CA 1
ATOM 2056 C C . THR A 1 270 ? 20.833 4.506 9.498 1.00 89.81 270 THR A C 1
ATOM 2058 O O . THR A 1 270 ? 20.822 4.971 8.352 1.00 89.81 270 THR A O 1
ATOM 2061 N N . SER A 1 271 ? 19.879 3.668 9.918 1.00 85.75 271 SER A N 1
ATOM 2062 C CA . SER A 1 271 ? 18.683 3.370 9.119 1.00 85.75 271 SER A CA 1
ATOM 2063 C C . SER A 1 271 ? 17.933 4.634 8.704 1.00 85.75 271 SER A C 1
ATOM 2065 O O . SER A 1 271 ? 17.433 4.704 7.583 1.00 85.75 271 SER A O 1
ATOM 2067 N N . ASP A 1 272 ? 17.895 5.632 9.585 1.00 83.06 272 ASP A N 1
ATOM 2068 C CA . ASP A 1 272 ? 17.140 6.867 9.394 1.00 83.06 272 ASP A CA 1
ATOM 2069 C C . ASP A 1 272 ? 17.855 7.776 8.392 1.00 83.06 272 ASP A C 1
ATOM 2071 O O . ASP A 1 272 ? 17.232 8.292 7.463 1.00 83.06 272 ASP A O 1
ATOM 2075 N N . HIS A 1 273 ? 19.186 7.870 8.485 1.00 86.94 273 HIS A N 1
ATOM 2076 C CA . HIS A 1 273 ? 20.004 8.555 7.483 1.00 86.94 273 HIS A CA 1
ATOM 2077 C C . HIS A 1 273 ? 19.827 7.918 6.099 1.00 86.94 273 HIS A C 1
ATOM 2079 O O . HIS A 1 273 ? 19.537 8.615 5.126 1.00 86.94 273 HIS A O 1
ATOM 2085 N N . ARG A 1 274 ? 19.923 6.584 6.009 1.00 90.12 274 ARG A N 1
ATOM 2086 C CA . ARG A 1 274 ? 19.699 5.841 4.759 1.00 90.12 274 ARG A CA 1
ATOM 2087 C C . ARG A 1 274 ? 18.295 6.077 4.200 1.00 90.12 274 ARG A C 1
ATOM 2089 O O . ARG A 1 274 ? 18.123 6.181 2.986 1.00 90.12 274 ARG A O 1
ATOM 2096 N N . GLN A 1 275 ? 17.289 6.149 5.068 1.00 84.50 275 GLN A N 1
ATOM 2097 C CA . GLN A 1 275 ? 15.917 6.428 4.664 1.00 84.50 275 GLN A CA 1
ATOM 2098 C C . GLN A 1 275 ? 15.803 7.815 4.026 1.00 84.50 275 GLN A C 1
ATOM 2100 O O . GLN A 1 275 ? 15.193 7.933 2.967 1.00 84.50 275 GLN A O 1
ATOM 2105 N N . ILE A 1 276 ? 16.445 8.836 4.599 1.00 84.69 276 ILE A N 1
ATOM 2106 C CA . ILE A 1 276 ? 16.497 10.185 4.019 1.00 84.69 276 ILE A CA 1
ATOM 2107 C C . ILE A 1 276 ? 17.247 10.180 2.681 1.00 84.69 276 ILE A C 1
ATOM 2109 O O . ILE A 1 276 ? 16.738 10.723 1.703 1.00 84.69 276 ILE A O 1
ATOM 2113 N N . GLY A 1 277 ? 18.389 9.493 2.582 1.00 89.50 277 GLY A N 1
ATOM 2114 C CA . GLY A 1 277 ? 19.105 9.338 1.310 1.00 89.50 277 GLY A CA 1
ATOM 2115 C C . GLY A 1 277 ? 18.241 8.693 0.217 1.00 89.50 277 GLY A C 1
ATOM 2116 O O . GLY A 1 277 ? 18.253 9.125 -0.935 1.00 89.50 277 GLY A O 1
ATOM 2117 N N . LYS A 1 278 ? 17.395 7.721 0.584 1.00 87.94 278 LYS A N 1
ATOM 2118 C CA . LYS A 1 278 ? 16.399 7.138 -0.324 1.00 87.94 278 LYS A CA 1
ATOM 2119 C C . LYS A 1 278 ? 15.340 8.149 -0.766 1.00 87.94 278 LYS A C 1
ATOM 2121 O O . LYS A 1 278 ? 14.987 8.147 -1.944 1.00 87.94 278 LYS A O 1
ATOM 2126 N N . VAL A 1 279 ? 14.824 8.977 0.148 1.00 87.62 279 VAL A N 1
ATOM 2127 C CA . VAL A 1 279 ? 13.877 10.054 -0.193 1.00 87.62 279 VAL A CA 1
ATOM 2128 C C . VAL A 1 279 ? 14.492 10.963 -1.244 1.00 87.62 279 VAL A C 1
ATOM 2130 O O . VAL A 1 279 ? 13.904 11.128 -2.305 1.00 87.62 279 VAL A O 1
ATOM 2133 N N . VAL A 1 280 ? 15.703 11.460 -0.990 1.00 89.56 280 VAL A N 1
ATOM 2134 C CA . VAL A 1 280 ? 16.410 12.390 -1.877 1.00 89.56 280 VAL A CA 1
ATOM 2135 C C . VAL A 1 280 ? 16.655 11.781 -3.256 1.00 89.56 280 VAL A C 1
ATOM 2137 O O . VAL A 1 280 ? 16.261 12.372 -4.262 1.00 89.56 280 VAL A O 1
ATOM 2140 N N . ARG A 1 281 ? 17.226 10.569 -3.319 1.00 89.06 281 ARG A N 1
ATOM 2141 C CA . ARG A 1 281 ? 17.515 9.878 -4.588 1.00 89.06 281 ARG A CA 1
ATOM 2142 C C . ARG A 1 281 ? 16.258 9.710 -5.448 1.00 89.06 281 ARG A C 1
ATOM 2144 O O . ARG A 1 281 ? 16.320 9.876 -6.661 1.00 89.06 281 ARG A O 1
ATOM 2151 N N . LEU A 1 282 ? 15.122 9.367 -4.835 1.00 87.75 282 LEU A N 1
ATOM 2152 C CA . LEU A 1 282 ? 13.874 9.115 -5.560 1.00 87.75 282 LEU A CA 1
ATOM 2153 C C . LEU A 1 282 ? 13.109 10.399 -5.904 1.00 87.75 282 LEU A C 1
ATOM 2155 O O . LEU A 1 282 ? 12.522 10.470 -6.981 1.00 87.75 282 LEU A O 1
ATOM 2159 N N . SER A 1 283 ? 13.112 11.411 -5.030 1.00 88.75 283 SER A N 1
ATOM 2160 C CA . SER A 1 283 ? 12.419 12.677 -5.293 1.00 88.75 283 SER A CA 1
ATOM 2161 C C . SER A 1 283 ? 13.145 13.519 -6.337 1.00 88.75 283 SER A C 1
ATOM 2163 O O . SER A 1 283 ? 12.501 14.167 -7.157 1.00 88.75 283 SER A O 1
ATOM 2165 N N . LEU A 1 284 ? 14.481 13.524 -6.305 1.00 91.50 284 LEU A N 1
ATOM 2166 C CA . LEU A 1 284 ? 15.301 14.385 -7.159 1.00 91.50 284 LEU A CA 1
ATOM 2167 C C . LEU A 1 284 ? 15.783 13.690 -8.432 1.00 91.50 284 LEU A C 1
ATOM 2169 O O . LEU A 1 284 ? 16.094 14.372 -9.402 1.00 91.50 284 LEU A O 1
ATOM 2173 N N . GLY A 1 285 ? 15.774 12.353 -8.478 1.00 89.88 285 GLY A N 1
ATOM 2174 C CA . GLY A 1 285 ? 16.192 11.585 -9.654 1.00 89.88 285 GLY A CA 1
ATOM 2175 C C . GLY A 1 285 ? 15.381 11.881 -10.922 1.00 89.88 285 GLY A C 1
ATOM 2176 O O . GLY A 1 285 ? 15.869 11.649 -12.019 1.00 89.88 285 GLY A O 1
ATOM 2177 N N . PHE A 1 286 ? 14.174 12.438 -10.811 1.00 88.12 286 PHE A N 1
ATOM 2178 C CA . PHE A 1 286 ? 13.360 12.873 -11.957 1.00 88.12 286 PHE A CA 1
ATOM 2179 C C . PHE A 1 286 ? 13.353 14.401 -12.145 1.00 88.12 286 PHE A C 1
ATOM 2181 O O . PHE A 1 286 ? 12.383 14.952 -12.653 1.00 88.12 286 PHE A O 1
ATOM 2188 N N . GLY A 1 287 ? 14.397 15.099 -11.684 1.00 89.06 287 GLY A N 1
ATOM 2189 C CA . GLY A 1 287 ? 14.501 16.559 -11.782 1.00 89.06 287 GLY A CA 1
ATOM 2190 C C . GLY A 1 287 ? 13.656 17.322 -10.755 1.00 89.06 287 GLY A C 1
ATOM 2191 O O . GLY A 1 287 ? 13.475 18.534 -10.881 1.00 89.06 287 GLY A O 1
ATOM 2192 N N . GLY A 1 288 ? 13.148 16.641 -9.721 1.00 90.19 288 GLY A N 1
ATOM 2193 C CA . GLY A 1 288 ? 12.341 17.255 -8.667 1.00 90.19 288 GLY A CA 1
ATOM 2194 C C . GLY A 1 288 ? 13.040 18.438 -7.985 1.00 90.19 288 GLY A C 1
ATOM 2195 O O . GLY A 1 288 ? 14.264 18.480 -7.859 1.00 90.19 288 GLY A O 1
ATOM 2196 N N . GLY A 1 289 ? 12.248 19.422 -7.561 1.00 90.50 289 GLY A N 1
ATOM 2197 C CA . GLY A 1 289 ? 12.708 20.565 -6.765 1.00 90.50 289 GLY A CA 1
ATOM 2198 C C . GLY A 1 289 ? 12.288 20.463 -5.298 1.00 90.50 289 GLY A C 1
ATOM 2199 O O . GLY A 1 289 ? 11.818 19.420 -4.842 1.00 90.50 289 GLY A O 1
ATOM 2200 N N . ASP A 1 290 ? 12.386 21.583 -4.579 1.00 90.25 290 ASP A N 1
ATOM 2201 C CA . ASP A 1 290 ? 12.075 21.693 -3.147 1.00 90.25 290 ASP A CA 1
ATOM 2202 C C . ASP A 1 290 ? 10.715 21.072 -2.780 1.00 90.25 290 ASP A C 1
ATOM 2204 O O . ASP A 1 290 ? 10.635 20.252 -1.870 1.00 90.25 290 ASP A O 1
ATOM 2208 N N . GLY A 1 291 ? 9.650 21.382 -3.527 1.00 88.06 291 GLY A N 1
ATOM 2209 C CA . GLY A 1 291 ? 8.312 20.848 -3.240 1.00 88.06 291 GLY A CA 1
ATOM 2210 C C . GLY A 1 291 ? 8.187 19.329 -3.423 1.00 88.06 291 GLY A C 1
ATOM 2211 O O . GLY A 1 291 ? 7.439 18.679 -2.696 1.00 88.06 291 GLY A O 1
ATOM 2212 N N . ALA A 1 292 ? 8.933 18.735 -4.360 1.00 87.56 292 ALA A N 1
ATOM 2213 C CA . ALA A 1 292 ? 8.934 17.283 -4.555 1.00 87.56 292 ALA A CA 1
ATOM 2214 C C . ALA A 1 292 ? 9.634 16.570 -3.389 1.00 87.56 292 ALA A C 1
ATOM 2216 O O . ALA A 1 292 ? 9.145 15.547 -2.905 1.00 87.56 292 ALA A O 1
ATOM 2217 N N . LEU A 1 293 ? 10.747 17.141 -2.916 1.00 88.81 293 LEU A N 1
ATOM 2218 C CA . LEU A 1 293 ? 11.470 16.643 -1.751 1.00 88.81 293 LEU A CA 1
ATOM 2219 C C . LEU A 1 293 ? 10.632 16.769 -0.473 1.00 88.81 293 LEU A C 1
ATOM 2221 O O . LEU A 1 293 ? 10.561 15.808 0.286 1.00 88.81 293 LEU A O 1
ATOM 2225 N N . ASP A 1 294 ? 9.953 17.900 -0.263 1.00 86.81 294 ASP A N 1
ATOM 2226 C CA . ASP A 1 294 ? 9.090 18.110 0.907 1.00 86.81 294 ASP A CA 1
ATOM 2227 C C . ASP A 1 294 ? 7.926 17.109 0.947 1.00 86.81 294 ASP A C 1
ATOM 2229 O O . ASP A 1 294 ? 7.773 16.365 1.915 1.00 86.81 294 ASP A O 1
ATOM 2233 N N . ASN A 1 295 ? 7.174 16.984 -0.151 1.00 83.31 295 ASN A N 1
ATOM 2234 C CA . ASN A 1 295 ? 6.067 16.027 -0.246 1.00 83.31 295 ASN A CA 1
ATOM 2235 C C . ASN A 1 295 ? 6.525 14.585 0.012 1.00 83.31 295 ASN A C 1
ATOM 2237 O O . ASN A 1 295 ? 5.838 13.805 0.678 1.00 83.31 295 ASN A O 1
ATOM 2241 N N . MET A 1 296 ? 7.690 14.201 -0.519 1.00 81.81 296 MET A N 1
ATOM 2242 C CA . MET A 1 296 ? 8.212 12.859 -0.300 1.00 81.81 296 MET A CA 1
ATOM 2243 C C . MET A 1 296 ? 8.709 12.674 1.136 1.00 81.81 296 MET A C 1
ATOM 2245 O O . MET A 1 296 ? 8.418 11.638 1.727 1.00 81.81 296 MET A O 1
ATOM 2249 N N . ALA A 1 297 ? 9.385 13.662 1.725 1.00 81.19 297 ALA A N 1
ATOM 2250 C CA . ALA A 1 297 ? 9.835 13.625 3.116 1.00 81.19 297 ALA A CA 1
ATOM 2251 C C . ALA A 1 297 ? 8.656 13.489 4.096 1.00 81.19 297 ALA A C 1
ATOM 2253 O O . ALA A 1 297 ? 8.691 12.626 4.977 1.00 81.19 297 ALA A O 1
ATOM 2254 N N . GLN A 1 298 ? 7.568 14.234 3.874 1.00 78.50 298 GLN A N 1
ATOM 2255 C CA . GLN A 1 298 ? 6.340 14.150 4.671 1.00 78.50 298 GLN A CA 1
ATOM 2256 C C . GLN A 1 298 ? 5.703 12.755 4.626 1.00 78.50 298 GLN A C 1
ATOM 2258 O O . GLN A 1 298 ? 5.286 12.240 5.663 1.00 78.50 298 GLN A O 1
ATOM 2263 N N . ASN A 1 299 ? 5.705 12.085 3.466 1.00 69.62 299 ASN A N 1
ATOM 2264 C CA . ASN A 1 299 ? 5.226 10.699 3.348 1.00 69.62 299 ASN A CA 1
ATOM 2265 C C . ASN A 1 299 ? 6.023 9.703 4.207 1.00 69.62 299 ASN A C 1
ATOM 2267 O O . ASN A 1 299 ? 5.521 8.625 4.531 1.00 69.62 299 ASN A O 1
ATOM 2271 N N . TYR A 1 300 ? 7.255 10.051 4.576 1.00 66.50 300 TYR A N 1
ATOM 2272 C CA . TYR A 1 300 ? 8.097 9.270 5.478 1.00 66.50 300 TYR A CA 1
ATOM 2273 C C . TYR A 1 300 ? 8.142 9.833 6.904 1.00 66.50 300 TYR A C 1
ATOM 2275 O O . TYR A 1 300 ? 8.922 9.345 7.718 1.00 66.50 300 TYR A O 1
ATOM 2283 N N . GLY A 1 301 ? 7.305 10.826 7.221 1.00 67.19 301 GLY A N 1
ATOM 2284 C CA . GLY A 1 301 ? 7.248 11.455 8.540 1.00 67.19 301 GLY A CA 1
ATOM 2285 C C . GLY A 1 301 ? 8.471 12.314 8.868 1.00 67.19 301 GLY A C 1
ATOM 2286 O O . GLY A 1 301 ? 8.723 12.591 10.038 1.00 67.19 301 GLY A O 1
ATOM 2287 N N . VAL A 1 302 ? 9.245 12.724 7.860 1.00 70.19 302 VAL A N 1
ATOM 2288 C CA . VAL A 1 302 ? 10.424 13.575 8.028 1.00 70.19 302 VAL A CA 1
ATOM 2289 C C . VAL A 1 302 ? 10.036 15.014 7.714 1.00 70.19 302 VAL A C 1
ATOM 2291 O O . VAL A 1 302 ? 9.579 15.309 6.611 1.00 70.19 302 VAL A O 1
ATOM 2294 N N . LYS A 1 303 ? 10.249 15.922 8.670 1.00 72.88 303 LYS A N 1
ATOM 2295 C CA . LYS A 1 303 ? 10.142 17.365 8.436 1.00 72.88 303 LYS A CA 1
ATOM 2296 C C . LYS A 1 303 ? 11.534 17.921 8.155 1.00 72.88 303 LYS A C 1
ATOM 2298 O O . LYS A 1 303 ? 12.411 17.836 9.011 1.00 72.88 303 LYS A O 1
ATOM 2303 N N . LEU A 1 304 ? 11.733 18.458 6.955 1.00 76.75 304 LEU A N 1
ATOM 2304 C CA . LEU A 1 304 ? 12.977 19.117 6.559 1.00 76.75 304 LEU A CA 1
ATOM 2305 C C . LEU A 1 304 ? 12.787 20.632 6.640 1.00 76.75 304 LEU A C 1
ATOM 2307 O O . LEU A 1 304 ? 11.830 21.159 6.078 1.00 76.75 304 LEU A O 1
ATOM 2311 N N . GLU A 1 305 ? 13.698 21.319 7.327 1.00 83.00 305 GLU A N 1
ATOM 2312 C CA . GLU A 1 305 ? 13.747 22.786 7.336 1.00 83.00 305 GLU A CA 1
ATOM 2313 C C . GLU A 1 305 ? 14.000 23.325 5.920 1.00 83.00 305 GLU A C 1
ATOM 2315 O O . GLU A 1 305 ? 14.738 22.714 5.140 1.00 83.00 305 GLU A O 1
ATOM 2320 N N . ASP A 1 306 ? 13.406 24.475 5.591 1.00 84.25 306 ASP A N 1
ATOM 2321 C CA . ASP A 1 306 ? 13.410 25.036 4.232 1.00 84.25 306 ASP A CA 1
ATOM 2322 C C . ASP A 1 306 ? 14.829 25.237 3.674 1.00 84.25 306 ASP A C 1
ATOM 2324 O O . ASP A 1 306 ? 15.113 24.860 2.533 1.00 84.25 306 ASP A O 1
ATOM 2328 N N . ASP A 1 307 ? 15.739 25.767 4.495 1.00 84.88 307 ASP A N 1
ATOM 2329 C CA . ASP A 1 307 ? 17.130 26.012 4.104 1.00 84.88 307 ASP A CA 1
ATOM 2330 C C . ASP A 1 307 ? 17.891 24.707 3.844 1.00 84.88 307 ASP A C 1
ATOM 2332 O O . ASP A 1 307 ? 18.602 24.583 2.844 1.00 84.88 307 ASP A O 1
ATOM 2336 N N . LEU A 1 308 ? 17.706 23.704 4.710 1.00 83.00 308 LEU A N 1
ATOM 2337 C CA . LEU A 1 308 ? 18.320 22.386 4.549 1.00 83.00 308 LEU A CA 1
ATOM 2338 C C . LEU A 1 308 ? 17.789 21.694 3.291 1.00 83.00 308 LEU A C 1
ATOM 2340 O O . LEU A 1 308 ? 18.558 21.116 2.525 1.00 83.00 308 LEU A O 1
ATOM 2344 N N . ARG A 1 309 ? 16.482 21.787 3.041 1.00 89.38 309 ARG A N 1
ATOM 2345 C CA . ARG A 1 309 ? 15.846 21.233 1.845 1.00 89.38 309 ARG A CA 1
ATOM 2346 C C . ARG A 1 309 ? 16.459 21.820 0.579 1.00 89.38 309 ARG A C 1
ATOM 2348 O O . ARG A 1 309 ? 16.862 21.065 -0.304 1.00 89.38 309 ARG A O 1
ATOM 2355 N N . ARG A 1 310 ? 16.598 23.145 0.516 1.00 89.94 310 ARG A N 1
ATOM 2356 C CA . ARG A 1 310 ? 17.209 23.823 -0.630 1.00 89.94 310 ARG A CA 1
ATOM 2357 C C . ARG A 1 310 ? 18.671 23.413 -0.818 1.00 89.94 310 ARG A C 1
ATOM 2359 O O . ARG A 1 310 ? 19.079 23.132 -1.941 1.00 89.94 310 ARG A O 1
ATOM 2366 N N . GLN A 1 311 ? 19.447 23.320 0.262 1.00 89.56 311 GLN A N 1
ATOM 2367 C CA . GLN A 1 311 ? 20.830 22.831 0.201 1.00 89.56 311 GLN A CA 1
ATOM 2368 C C . GLN A 1 311 ? 20.917 21.399 -0.339 1.00 89.56 311 GLN A C 1
ATOM 2370 O O . GLN A 1 311 ? 21.769 21.123 -1.177 1.00 89.56 311 GLN A O 1
ATOM 2375 N N . ILE A 1 312 ? 20.019 20.507 0.086 1.00 91.06 312 ILE A N 1
ATOM 2376 C CA . ILE A 1 312 ? 19.957 19.128 -0.415 1.00 91.06 312 ILE A CA 1
ATOM 2377 C C . ILE A 1 312 ? 19.659 19.109 -1.918 1.00 91.06 312 ILE A C 1
ATOM 2379 O O . ILE A 1 312 ? 20.335 18.399 -2.658 1.00 91.06 312 ILE A O 1
ATOM 2383 N N . VAL A 1 313 ? 18.681 19.896 -2.385 1.00 92.88 313 VAL A N 1
ATOM 2384 C CA . VAL A 1 313 ? 18.309 19.935 -3.809 1.00 92.88 313 VAL A CA 1
ATOM 2385 C C . VAL A 1 313 ? 19.474 20.393 -4.678 1.00 92.88 313 VAL A C 1
ATOM 2387 O O . VAL A 1 313 ? 19.810 19.726 -5.657 1.00 92.88 313 VAL A O 1
ATOM 2390 N N . TRP A 1 314 ? 20.112 21.509 -4.325 1.00 92.12 314 TRP A N 1
ATOM 2391 C CA . TRP A 1 314 ? 21.229 22.036 -5.109 1.00 92.12 314 TRP A CA 1
ATOM 2392 C C . TRP A 1 314 ? 22.480 21.166 -4.989 1.00 92.12 314 TRP A C 1
ATOM 2394 O O . TRP A 1 314 ? 23.100 20.875 -6.007 1.00 92.12 314 TRP A O 1
ATOM 2404 N N . GLY A 1 315 ? 22.780 20.644 -3.797 1.00 91.81 315 GLY A N 1
ATOM 2405 C CA . GLY A 1 315 ? 23.888 19.711 -3.596 1.00 91.81 315 GLY A CA 1
ATOM 2406 C C . GLY A 1 315 ? 23.734 18.420 -4.403 1.00 91.81 315 GLY A C 1
ATOM 2407 O O . GLY A 1 315 ? 24.706 17.938 -4.977 1.00 91.81 315 GLY A O 1
ATOM 2408 N N . TYR A 1 316 ? 22.513 17.888 -4.522 1.00 91.94 316 TYR A N 1
ATOM 2409 C CA . TYR A 1 316 ? 22.237 16.732 -5.378 1.00 91.94 316 TYR A CA 1
ATOM 2410 C C . TYR A 1 316 ? 22.455 17.063 -6.861 1.00 91.94 316 TYR A C 1
ATOM 2412 O O . TYR A 1 316 ? 23.110 16.312 -7.576 1.00 91.94 316 TYR A O 1
ATOM 2420 N N . ARG A 1 317 ? 21.957 18.214 -7.332 1.00 92.50 317 ARG A N 1
ATOM 2421 C CA . ARG A 1 317 ? 22.137 18.653 -8.728 1.00 92.50 317 ARG A CA 1
ATOM 2422 C C . ARG A 1 317 ? 23.607 18.862 -9.093 1.00 92.50 317 ARG A C 1
ATOM 2424 O O . ARG A 1 317 ? 24.021 18.474 -10.185 1.00 92.50 317 ARG A O 1
ATOM 2431 N N . GLU A 1 318 ? 24.378 19.457 -8.187 1.00 91.94 318 GLU A N 1
ATOM 2432 C CA . GLU A 1 318 ? 25.820 19.678 -8.340 1.00 91.94 318 GLU A CA 1
ATOM 2433 C C . GLU A 1 318 ? 26.613 18.366 -8.300 1.00 91.94 318 GLU A C 1
ATOM 2435 O O . GLU A 1 318 ? 27.557 18.202 -9.071 1.00 91.94 318 GLU A O 1
ATOM 2440 N N . GLY A 1 319 ? 26.213 17.422 -7.442 1.00 90.12 319 GLY A N 1
ATOM 2441 C CA . GLY A 1 319 ? 26.828 16.097 -7.339 1.00 90.12 319 GLY A CA 1
ATOM 2442 C C . GLY A 1 319 ? 26.554 15.186 -8.537 1.00 90.12 319 GLY A C 1
ATOM 2443 O O . GLY A 1 319 ? 27.325 14.262 -8.780 1.00 90.12 319 GLY A O 1
ATOM 2444 N N . HIS A 1 320 ? 25.503 15.473 -9.311 1.00 91.75 320 HIS A N 1
ATOM 2445 C CA . HIS A 1 320 ? 25.055 14.660 -10.445 1.00 91.75 320 HIS A CA 1
ATOM 2446 C C . HIS A 1 320 ? 24.927 15.485 -11.744 1.00 91.75 320 HIS A C 1
ATOM 2448 O O . HIS A 1 320 ? 23.832 15.628 -12.303 1.00 91.75 320 HIS A O 1
ATOM 2454 N N . PRO A 1 321 ? 26.031 16.056 -12.267 1.00 94.00 321 PRO A N 1
ATOM 2455 C CA . PRO A 1 321 ? 25.987 17.029 -13.361 1.00 94.00 321 PRO A CA 1
ATOM 2456 C C . PRO A 1 321 ? 25.484 16.448 -14.691 1.00 94.00 321 PRO A C 1
ATOM 2458 O O . PRO A 1 321 ? 24.866 17.174 -15.475 1.00 94.00 321 PRO A O 1
ATOM 2461 N N . LYS A 1 322 ? 25.706 15.152 -14.958 1.00 95.12 322 LYS A N 1
ATOM 2462 C CA . LYS A 1 322 ? 25.203 14.477 -16.169 1.00 95.12 322 LYS A CA 1
ATOM 2463 C C . LYS A 1 322 ? 23.676 14.402 -16.156 1.00 95.12 322 LYS A C 1
ATOM 2465 O O . LYS A 1 322 ? 23.041 14.782 -17.138 1.00 95.12 322 LYS A O 1
ATOM 2470 N N . MET A 1 323 ? 23.088 14.010 -15.023 1.00 93.94 323 MET A N 1
ATOM 2471 C CA . MET A 1 323 ? 21.633 14.016 -14.837 1.00 93.94 323 MET A CA 1
ATOM 2472 C C . MET A 1 323 ? 21.058 15.433 -14.928 1.00 93.94 323 MET A C 1
ATOM 2474 O O . MET A 1 323 ? 20.104 15.649 -15.673 1.00 93.94 323 MET A O 1
ATOM 2478 N N . SER A 1 324 ? 21.691 16.412 -14.270 1.00 93.00 324 SER A N 1
ATOM 2479 C CA . SER A 1 324 ? 21.302 17.828 -14.358 1.00 93.00 324 SER A CA 1
ATOM 2480 C C . SER A 1 324 ? 21.316 18.362 -15.791 1.00 93.00 324 SER A C 1
ATOM 2482 O O . SER A 1 324 ? 20.397 19.067 -16.198 1.00 93.00 324 SER A O 1
ATOM 2484 N N . THR A 1 325 ? 22.336 18.005 -16.573 1.00 94.06 325 THR A N 1
ATOM 2485 C CA . THR A 1 325 ? 22.429 18.385 -17.988 1.00 94.06 325 THR A CA 1
ATOM 2486 C C . THR A 1 325 ? 21.319 17.732 -18.799 1.00 94.06 325 THR A C 1
ATOM 2488 O O . THR A 1 325 ? 20.666 18.411 -19.585 1.00 94.06 325 THR A O 1
ATOM 2491 N N . TRP A 1 326 ? 21.079 16.435 -18.592 1.00 94.38 326 TRP A N 1
ATOM 2492 C CA . TRP A 1 326 ? 20.043 15.694 -19.302 1.00 94.38 326 TRP A CA 1
ATOM 2493 C C . TRP A 1 326 ? 18.645 16.271 -19.058 1.00 94.38 326 TRP A C 1
ATOM 2495 O O . TRP A 1 326 ? 17.926 16.497 -20.029 1.00 94.38 326 TRP A O 1
ATOM 2505 N N . TRP A 1 327 ? 18.276 16.596 -17.812 1.00 93.12 327 TRP A N 1
ATOM 2506 C CA . TRP A 1 327 ? 16.986 17.243 -17.526 1.00 93.12 327 TRP A CA 1
ATOM 2507 C C . TRP A 1 327 ? 16.812 18.545 -18.314 1.00 93.12 327 TRP A C 1
ATOM 2509 O O . TRP A 1 327 ? 15.786 18.719 -18.961 1.00 93.12 327 TRP A O 1
ATOM 2519 N N . SER A 1 328 ? 17.841 19.397 -18.358 1.00 90.12 328 SER A N 1
ATOM 2520 C CA . SER A 1 328 ? 17.812 20.655 -19.119 1.00 90.12 328 SER A CA 1
ATOM 2521 C C . SER A 1 328 ? 17.652 20.469 -20.633 1.00 90.12 328 SER A C 1
ATOM 2523 O O . SER A 1 328 ? 17.336 21.429 -21.323 1.00 90.12 328 SER A O 1
ATOM 2525 N N . THR A 1 329 ? 17.896 19.272 -21.184 1.00 91.94 329 THR A N 1
ATOM 2526 C CA . THR A 1 329 ? 17.644 18.989 -22.613 1.00 91.94 329 THR A CA 1
ATOM 2527 C C . THR A 1 329 ? 16.192 18.621 -22.919 1.00 91.94 329 THR A C 1
ATOM 2529 O O . THR A 1 329 ? 15.819 18.551 -24.090 1.00 91.94 329 THR A O 1
ATOM 2532 N N . LEU A 1 330 ? 15.393 18.346 -21.886 1.00 87.62 330 LEU A N 1
ATOM 2533 C CA . LEU A 1 330 ? 13.986 17.956 -21.992 1.00 87.62 330 LEU A CA 1
ATOM 2534 C C . LEU A 1 330 ? 13.018 19.121 -21.733 1.00 87.62 330 LEU A C 1
ATOM 2536 O O . LEU A 1 330 ? 11.824 18.969 -21.994 1.00 87.62 330 LEU A O 1
ATOM 2540 N N . GLU A 1 331 ? 13.527 20.233 -21.197 1.00 76.19 331 GLU A N 1
ATOM 2541 C CA . GLU A 1 331 ? 12.811 21.491 -20.934 1.00 76.19 331 GLU A CA 1
ATOM 2542 C C . GLU A 1 331 ? 12.895 22.450 -22.132 1.00 76.19 331 GLU A C 1
ATOM 2544 O O . GLU A 1 331 ? 11.861 23.094 -22.430 1.00 76.19 331 GLU A O 1
#

Sequence (331 aa):
LDTDVMIALWGATQPMPEQEQRYWQLDLEINTRGLGVDVEAAQGMQEMFDLAHELIDFELSVATSGKLLAASEVQKIKAFAADLGQEMDDSGRETIKTLLSRDTLPAALRDVLALRLDASRAPKKQGAILRAHVDGRMCHSTVYHGALSGRSTAMGCGDAQLLNVARPRPGHKAAQCESYLEAAKRRDFDFLCKPEVGPPLAALADAQRALFCATKPGHVLVCADLSGIEARLTPWCAGDEDVLIEFEQGIDGYVTEAMSIFKLDREQVTSDHRQIGKVVRLSLGFGGGDGALDNMAQNYGVKLEDDLRRQIVWGYREGHPKMSTWWSTLE

pLDDT: mean 90.18, std 5.54, range [63.59, 98.25]

Radius of gyration: 24.59 Å; chains: 1; bounding box: 55×54×69 Å

Organism: Xanthomonas perforans (NCBI:txid442694)

InterPro domains:
  IPR001098 DNA-directed DNA polymerase, family A, palm domain [PF00476] (208-297)
  IPR043502 DNA/RNA polymerase superfamily [SSF56672] (13-329)

Foldseek 3Di:
DDPVVVVVVVVVDDDDPPVLVVVQVVLQVDQQVFFFFDLLLLVLLVVLLVVLQCVLQVQLCVLPVNQGRGLPPFVSLQVVCVVVVHHFPGLDLVSLVVQLPDPPRDPSNNSSSVSNNLNNLADDVSQLCVQADDPRGFHQQWDQLPDPVRDIWGCGNSNDGPVCQDAQDPPQDPVQLVVLSVCSSVNVSVVLVDVVNPRNSSSSSNNSVVRTFDPDPPDGDDDDDDPCCLLQVLCVLLVVVVSVVCVVVVNLQLLVLLCLLVVDDSVPQDPVSSVLSVLLSNQPSLVHALVSSQVSCVVVVHHDDSVSSRCSNVSVCVVCVSSVVSNVVVD